Protein AF-A0AA48I249-F1 (afdb_monomer)

Foldseek 3Di:
DVVVCVVCVVVVVVVPDDDDDDDDDDDDDDDDDDDDDDDDDDDDDDDDDDDDDDDDDDDDPPPDPPDPPPPPQDQQDWDQAPAARDTDRNVCNVVCVVVPPDHHPDPDDPPVCVVCVVQADDDDDPDDPPPLDQHDLDDLVPDDLVVLLVNCVRLPHDSDDDSVLSNLLVVQLNVLSNVLNVDPDRDDSVVSNVVSVVVSVLVVVCVVVCVVVLVVLCVDPVSVVVVCVVCVVVVVVVVVVVVVQVVCVVVVHPRPDDPPPPVPSD

Solvent-accessible surface area (backbone atoms only — not comparable to full-atom values): 17640 Å² total; per-residue (Å²): 118,68,66,62,48,66,68,45,47,65,59,56,52,60,76,67,53,84,80,81,76,84,87,85,83,87,84,92,84,90,92,84,89,85,82,89,80,90,80,90,87,88,85,81,89,80,86,87,90,83,89,82,84,90,79,84,83,88,75,86,82,80,88,72,89,76,80,78,78,79,78,77,81,52,62,74,43,74,41,61,37,92,85,50,60,52,74,36,35,51,68,50,44,62,59,43,52,74,75,59,61,64,78,66,78,67,78,88,65,75,77,89,50,58,69,52,61,77,76,43,82,79,73,97,68,86,92,63,86,74,75,81,74,75,68,77,85,74,63,73,91,78,55,49,72,67,56,52,35,47,58,28,48,75,74,72,44,83,68,70,76,56,72,66,56,46,50,52,54,50,50,51,42,42,51,55,53,39,54,39,66,76,42,98,76,56,73,55,71,68,59,52,51,50,51,48,53,51,52,53,52,48,54,52,48,37,53,73,71,42,48,58,60,49,52,58,38,46,73,34,75,66,40,36,53,49,49,53,63,73,46,40,65,59,57,51,51,54,52,49,53,56,51,51,54,50,54,37,55,75,69,68,49,77,86,68,83,82,80,72,80,63,83,79,85,126

InterPro domains:
  IPR003034 SAP domain [PS50800] (140-174)
  IPR039577 E3 ubiquitin-protein ligase Rad18 [PTHR14134] (23-251)

Sequence (266 aa):
MVDAWEVARPQILEFTTPRKRARDAPSSRPSSGHSLKRARTQSPSKTEPQRMSAASEEIEVVADLSDVEVQELSENDEAPCPICGLKLEIAAIPGHIERGCPPQKAKAAPAKTTWKKLFSGTGGGKGKTAEMKRIVKPNYSLISIGDLRGLLSEHGLPTTGDRLSLEARFQEWTILYNANLDTSHPAALSALRAKVANAEATRRRDREKGRDEEVDALASKEGLAKHVRQQRSEFERLRQDVLNRKARKERGEPDGDRVDTAIEVE

pLDDT: mean 74.46, std 23.26, range [29.67, 97.75]

Nearest PDB structures (foldseek):
  4nqi-assembly2_C  TM=2.606E-01  e=5.219E+00  Dictyostelium discoideum

Secondary structure (DSSP, 8-state):
-HHHHHHHHHHHHHHHS---------------------------------------PPPP--------------TTSEEE-TTT--EEETTHHHHHHHTT----------TTTHHHHHHSPP---SS-----PPPPPP-TTTS-HHHHHHHHHH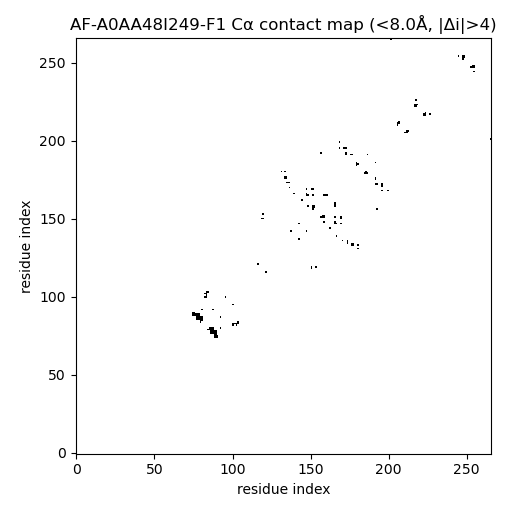TT----S-HHHHHHHHHHHHHHHHHHHSSSSPPPHHHHHHHHHHHHHHHHHHHHTTHHHHHHHHHSHHHHHHHHHHTHHHHHHHHHHHHHHHHHHHTT--------------

Radius of gyration: 34.28 Å; Cα contacts (8 Å, |Δi|>4): 98; chains: 1; bounding box: 70×57×90 Å

Organism: NCBI:txid279322

Structure (mmCIF, N/CA/C/O backbone):
data_AF-A0AA48I249-F1
#
_entry.id   AF-A0AA48I249-F1
#
loop_
_atom_site.group_PDB
_atom_site.id
_atom_site.type_symbol
_atom_site.label_atom_id
_atom_site.label_alt_id
_atom_site.label_comp_id
_atom_site.label_asym_id
_atom_site.label_entity_id
_atom_site.label_seq_id
_atom_site.pdbx_PDB_ins_code
_atom_site.Cartn_x
_atom_site.Cartn_y
_atom_site.Cartn_z
_atom_site.occupancy
_atom_site.B_iso_or_equiv
_atom_site.auth_seq_id
_atom_site.auth_comp_id
_atom_site.auth_asym_id
_atom_site.auth_atom_id
_atom_site.pdbx_PDB_model_num
ATOM 1 N N . MET A 1 1 ? 6.029 37.604 -0.905 1.00 53.03 1 MET A N 1
ATOM 2 C CA . MET A 1 1 ? 5.161 36.433 -1.245 1.00 53.03 1 MET A CA 1
ATOM 3 C C . MET A 1 1 ? 3.888 36.881 -1.957 1.00 53.03 1 MET A C 1
ATOM 5 O O . MET A 1 1 ? 3.467 36.180 -2.866 1.00 53.03 1 MET A O 1
ATOM 9 N N . VAL A 1 2 ? 3.310 38.038 -1.605 1.00 67.19 2 VAL A N 1
ATOM 10 C CA . VAL A 1 2 ? 2.189 38.652 -2.346 1.00 67.19 2 VAL A CA 1
ATOM 11 C C . VAL A 1 2 ? 2.613 39.057 -3.768 1.00 67.19 2 VAL A C 1
ATOM 13 O O . VAL A 1 2 ? 1.946 38.723 -4.738 1.00 67.19 2 VAL A O 1
ATOM 16 N N . ASP A 1 3 ? 3.795 39.653 -3.896 1.00 68.94 3 ASP A N 1
ATOM 17 C CA . ASP A 1 3 ? 4.420 40.149 -5.138 1.00 68.94 3 ASP A CA 1
ATOM 18 C C . ASP A 1 3 ? 4.465 39.097 -6.267 1.00 68.94 3 ASP A C 1
ATOM 20 O O . ASP A 1 3 ? 4.163 39.382 -7.424 1.00 68.94 3 ASP A O 1
ATOM 24 N N . ALA A 1 4 ? 4.777 37.841 -5.928 1.00 78.75 4 ALA A N 1
ATOM 25 C CA . ALA A 1 4 ? 4.803 36.736 -6.890 1.00 78.75 4 ALA A CA 1
ATOM 26 C C . ALA A 1 4 ? 3.406 36.401 -7.450 1.00 78.75 4 ALA A C 1
ATOM 28 O O . ALA A 1 4 ? 3.284 35.968 -8.597 1.00 78.75 4 ALA A O 1
ATOM 29 N N . TRP A 1 5 ? 2.349 36.612 -6.660 1.00 79.00 5 TRP A N 1
ATOM 30 C CA . TRP A 1 5 ? 0.970 36.417 -7.100 1.00 79.00 5 TRP A CA 1
ATOM 31 C C . TRP A 1 5 ? 0.499 37.565 -7.994 1.00 79.00 5 TRP A C 1
ATOM 33 O O . TRP A 1 5 ? -0.131 37.302 -9.016 1.00 79.00 5 TRP A O 1
ATOM 43 N N . GLU A 1 6 ? 0.853 38.815 -7.683 1.00 85.94 6 GLU A N 1
ATOM 44 C CA . GLU A 1 6 ? 0.508 39.969 -8.528 1.00 85.94 6 GLU A CA 1
ATOM 45 C C . GLU A 1 6 ? 1.123 39.865 -9.932 1.00 85.94 6 GLU A C 1
ATOM 47 O O . GLU A 1 6 ? 0.435 40.125 -10.920 1.00 85.94 6 GLU A O 1
ATOM 52 N N . VAL A 1 7 ? 2.369 39.385 -10.034 1.00 88.88 7 VAL A N 1
ATOM 53 C CA . VAL A 1 7 ? 3.050 39.133 -11.318 1.00 88.88 7 VAL A CA 1
ATOM 54 C C . VAL A 1 7 ? 2.421 37.964 -12.095 1.00 88.88 7 VAL A C 1
ATOM 56 O O . VAL A 1 7 ? 2.270 38.048 -13.314 1.00 88.88 7 VAL A O 1
ATOM 59 N N . ALA A 1 8 ? 2.026 36.878 -11.421 1.00 87.44 8 ALA A N 1
ATOM 60 C CA . ALA A 1 8 ? 1.469 35.688 -12.079 1.00 87.44 8 ALA A CA 1
ATOM 61 C C . ALA A 1 8 ? -0.019 35.827 -12.467 1.00 87.44 8 ALA A C 1
ATOM 63 O O . ALA A 1 8 ? -0.475 35.234 -13.449 1.00 87.44 8 ALA A O 1
ATOM 64 N N . ARG A 1 9 ? -0.793 36.622 -11.717 1.00 88.56 9 ARG A N 1
ATOM 65 C CA . ARG A 1 9 ? -2.241 36.809 -11.895 1.00 88.56 9 ARG A CA 1
ATOM 66 C C . ARG A 1 9 ? -2.684 37.175 -13.324 1.00 88.56 9 ARG A C 1
ATOM 68 O O . ARG A 1 9 ? -3.616 36.522 -13.796 1.00 88.56 9 ARG A O 1
ATOM 75 N N . PRO A 1 10 ? -2.087 38.154 -14.039 1.00 89.44 10 PRO A N 1
ATOM 76 C CA . PRO A 1 10 ? -2.520 38.484 -15.402 1.00 89.44 10 PRO A CA 1
ATOM 77 C C . PRO A 1 10 ? -2.316 37.327 -16.391 1.00 89.44 10 PRO A C 1
ATOM 79 O O . PRO A 1 10 ? -3.177 37.099 -17.237 1.00 89.44 10 PRO A O 1
ATOM 82 N N . GLN A 1 11 ? -1.241 36.545 -16.246 1.00 86.81 11 GLN A N 1
ATOM 83 C CA . GLN A 1 11 ? -0.970 35.392 -17.114 1.00 86.81 11 GLN A CA 1
ATOM 84 C C . GLN A 1 11 ? -2.009 34.280 -16.901 1.00 86.81 11 GLN A C 1
ATOM 86 O O . GLN A 1 11 ? -2.554 33.737 -17.858 1.00 86.81 11 GLN A O 1
ATOM 91 N N . ILE A 1 12 ? -2.354 33.986 -15.641 1.00 86.06 12 ILE A N 1
ATOM 92 C CA . ILE A 1 12 ? -3.379 32.986 -15.287 1.00 86.06 12 ILE A CA 1
ATOM 93 C C . ILE A 1 12 ? -4.763 33.385 -15.834 1.00 86.06 12 ILE A C 1
ATOM 95 O O . ILE A 1 12 ? -5.533 32.526 -16.275 1.00 86.06 12 ILE A O 1
ATOM 99 N N . LEU A 1 13 ? -5.082 34.683 -15.850 1.00 84.19 13 LEU A N 1
ATOM 100 C CA . LEU A 1 13 ? -6.324 35.187 -16.441 1.00 84.19 13 LEU A CA 1
ATOM 101 C C . LEU A 1 13 ? -6.362 34.995 -17.966 1.00 84.19 13 LEU A C 1
ATOM 103 O O . LEU A 1 13 ? -7.404 34.611 -18.492 1.00 84.19 13 LEU A O 1
ATOM 107 N N . GLU A 1 14 ? -5.243 35.161 -18.679 1.00 84.38 14 GLU A N 1
ATOM 108 C CA . GLU A 1 14 ? -5.202 34.901 -20.125 1.00 84.38 14 GLU A CA 1
ATOM 109 C C . GLU A 1 14 ? -5.538 33.432 -20.445 1.00 84.38 14 GLU A C 1
ATOM 111 O O . GLU A 1 14 ? -6.425 33.166 -21.261 1.00 84.38 14 GLU A O 1
ATOM 116 N N . PHE A 1 15 ? -4.919 32.476 -19.738 1.00 79.06 15 PHE A N 1
ATOM 117 C CA . PHE A 1 15 ? -5.152 31.037 -19.939 1.00 79.06 15 PHE A CA 1
ATOM 118 C C . PHE A 1 15 ? -6.565 30.561 -19.572 1.00 79.06 15 PHE A C 1
ATOM 120 O O . PHE A 1 15 ? -7.006 29.526 -20.073 1.00 79.06 15 PHE A O 1
ATOM 127 N N . THR A 1 16 ? -7.275 31.284 -18.702 1.00 79.69 16 THR A N 1
ATOM 128 C CA . THR A 1 16 ? -8.622 30.903 -18.240 1.00 79.69 16 THR A CA 1
ATOM 129 C C . THR A 1 16 ? -9.753 31.539 -19.052 1.00 79.69 16 THR A C 1
ATOM 131 O O . THR A 1 16 ? -10.894 31.084 -18.961 1.00 79.69 16 THR A O 1
ATOM 134 N N . THR A 1 17 ? -9.468 32.532 -19.905 1.00 77.19 17 THR A N 1
ATOM 135 C CA . THR A 1 17 ? -10.482 33.086 -20.818 1.00 77.19 17 THR A CA 1
ATOM 136 C C . THR A 1 17 ? -10.735 32.169 -22.029 1.00 77.19 17 THR A C 1
ATOM 138 O O . THR A 1 17 ? -9.808 31.838 -22.774 1.00 77.19 17 THR A O 1
ATOM 141 N N . PRO A 1 18 ? -11.989 31.746 -22.295 1.00 63.09 18 PRO A N 1
ATOM 142 C CA . PRO A 1 18 ? -12.281 30.852 -23.410 1.00 63.09 18 PRO A CA 1
ATOM 143 C C . PRO A 1 18 ? -12.141 31.583 -24.753 1.00 63.09 18 PRO A C 1
ATOM 145 O O . PRO A 1 18 ? -12.975 32.414 -25.125 1.00 63.09 18 PRO A O 1
ATOM 148 N N . ARG A 1 19 ? -11.101 31.237 -25.524 1.00 64.94 19 ARG A N 1
ATOM 149 C CA . ARG A 1 19 ? -10.891 31.756 -26.886 1.00 64.94 19 ARG A CA 1
ATOM 150 C C . ARG A 1 19 ? -12.080 31.409 -27.792 1.00 64.94 19 ARG A C 1
ATOM 152 O O . ARG A 1 19 ? -12.228 30.263 -28.221 1.00 64.94 19 ARG A O 1
ATOM 159 N N . LYS A 1 20 ? -12.891 32.415 -28.145 1.00 51.28 20 LYS A N 1
ATOM 160 C CA . LYS A 1 20 ? -13.912 32.310 -29.201 1.00 51.28 20 LYS A CA 1
ATOM 161 C C . LYS A 1 20 ? -13.233 31.929 -30.520 1.00 51.28 20 LYS A C 1
ATOM 163 O O . LYS A 1 20 ? -12.539 32.747 -31.117 1.00 51.28 20 LYS A O 1
ATOM 168 N N . ARG A 1 21 ? -13.442 30.696 -30.990 1.00 45.09 21 ARG A N 1
ATOM 169 C CA . ARG A 1 21 ? -13.037 30.296 -32.344 1.00 45.09 21 ARG A CA 1
ATOM 170 C C . ARG A 1 21 ? -13.979 30.950 -33.356 1.00 45.09 21 ARG A C 1
ATOM 172 O O . ARG A 1 21 ? -15.179 30.680 -33.329 1.00 45.09 21 ARG A O 1
ATOM 179 N N . ALA A 1 22 ? -13.429 31.792 -34.230 1.00 41.78 22 ALA A N 1
ATOM 180 C CA . ALA A 1 22 ? -14.112 32.234 -35.442 1.00 41.78 22 ALA A CA 1
ATOM 181 C C . ALA A 1 22 ? -14.483 31.018 -36.311 1.00 41.78 22 ALA A C 1
ATOM 183 O O . ALA A 1 22 ? -13.819 29.978 -36.265 1.00 41.78 22 ALA A O 1
ATOM 184 N N . ARG A 1 23 ? -15.594 31.131 -37.043 1.00 41.06 23 ARG A N 1
ATOM 185 C CA . ARG A 1 23 ? -16.247 30.019 -37.740 1.00 41.06 23 ARG A CA 1
ATOM 186 C C . ARG A 1 23 ? -16.431 30.379 -39.209 1.00 41.06 23 ARG A C 1
ATOM 188 O O . ARG A 1 23 ? -17.521 30.772 -39.610 1.00 41.06 23 ARG A O 1
ATOM 195 N N . ASP A 1 24 ? -15.368 30.198 -39.981 1.00 34.62 24 ASP A N 1
ATOM 196 C CA . ASP A 1 24 ? -15.359 30.431 -41.424 1.00 34.62 24 ASP A CA 1
ATOM 197 C C . ASP A 1 24 ? -15.475 29.119 -42.217 1.00 34.62 24 ASP A C 1
ATOM 199 O O . ASP A 1 24 ? -14.917 28.080 -41.860 1.00 34.62 24 ASP A O 1
ATOM 203 N N . ALA A 1 25 ? -16.257 29.184 -43.290 1.00 35.94 25 ALA A N 1
ATOM 204 C CA . ALA A 1 25 ? -16.560 28.151 -44.283 1.00 35.94 25 ALA A CA 1
ATOM 205 C C . ALA A 1 25 ? -17.032 28.891 -45.566 1.00 35.94 25 ALA A C 1
ATOM 207 O O . ALA A 1 25 ? -17.330 30.082 -45.445 1.00 35.94 25 ALA A O 1
ATOM 208 N N . PRO A 1 26 ? -17.190 28.265 -46.759 1.00 52.22 26 PRO A N 1
ATOM 209 C CA . PRO A 1 26 ? -17.182 26.821 -47.053 1.00 52.22 26 PRO A CA 1
ATOM 210 C C . PRO A 1 26 ? -16.407 26.405 -48.335 1.00 52.22 26 PRO A C 1
ATOM 212 O O . PRO A 1 26 ? -15.999 27.253 -49.119 1.00 52.22 26 PRO A O 1
ATOM 215 N N . SER A 1 27 ? -16.334 25.095 -48.638 1.00 32.28 27 SER A N 1
ATOM 216 C CA . SER A 1 27 ? -16.517 24.612 -50.027 1.00 32.28 27 SER A CA 1
ATOM 217 C C . SER A 1 27 ? -16.808 23.101 -50.158 1.00 32.28 27 SER A C 1
ATOM 219 O O . SER A 1 27 ? -16.155 22.278 -49.527 1.00 32.28 27 SER A O 1
ATOM 221 N N . SER A 1 28 ? -17.741 22.782 -51.068 1.00 34.53 28 SER A N 1
ATOM 222 C CA . SER A 1 28 ? -17.954 21.531 -51.839 1.00 34.53 28 SER A CA 1
ATOM 223 C C . SER A 1 28 ? -18.165 20.151 -51.162 1.00 34.53 28 SER A C 1
ATOM 225 O O . SER A 1 28 ? -17.469 19.716 -50.253 1.00 34.53 28 SER A O 1
ATOM 227 N N . ARG A 1 29 ? -19.148 19.424 -51.719 1.00 35.22 29 ARG A N 1
ATOM 228 C CA . ARG A 1 29 ? -19.703 18.093 -51.372 1.00 35.22 29 ARG A CA 1
ATOM 229 C C . ARG A 1 29 ? -19.758 17.265 -52.684 1.00 35.22 29 ARG A C 1
ATOM 231 O O . ARG A 1 29 ? -19.809 17.905 -53.734 1.00 35.22 29 ARG A O 1
ATOM 238 N N . PRO A 1 30 ? -19.754 15.912 -52.690 1.00 41.78 30 PRO A N 1
ATOM 239 C CA . PRO A 1 30 ? -21.005 15.110 -52.641 1.00 41.78 30 PRO A CA 1
ATOM 240 C C . PRO A 1 30 ? -20.853 13.818 -51.783 1.00 41.78 30 PRO A C 1
ATOM 242 O O . PRO A 1 30 ? -19.759 13.297 -51.641 1.00 41.78 30 PRO A O 1
ATOM 245 N N . SER A 1 31 ? -21.831 13.285 -51.035 1.00 35.31 31 SER A N 1
ATOM 246 C CA . SER A 1 31 ? -23.227 12.871 -51.309 1.00 35.31 31 SER A CA 1
ATOM 247 C C . SER A 1 31 ? -23.410 11.430 -51.834 1.00 35.31 31 SER A C 1
ATOM 249 O O . SER A 1 31 ? -23.586 11.226 -53.029 1.00 35.31 31 SER A O 1
ATOM 251 N N . SER A 1 32 ? -23.494 10.460 -50.911 1.00 35.09 32 SER A N 1
ATOM 252 C CA . SER A 1 32 ? -24.261 9.198 -51.023 1.00 35.09 32 SER A CA 1
ATOM 253 C C . SER A 1 32 ? -24.437 8.586 -49.608 1.00 35.09 32 SER A C 1
ATOM 255 O O . SER A 1 32 ? -23.529 8.722 -48.796 1.00 35.09 32 SER A O 1
ATOM 257 N N . GLY A 1 33 ? -25.548 7.955 -49.200 1.00 32.09 33 GLY A N 1
ATOM 258 C CA . GLY A 1 33 ? -26.806 7.799 -49.940 1.00 32.09 33 GLY A CA 1
ATOM 259 C C . GLY A 1 33 ? -27.728 6.627 -49.552 1.00 32.09 33 GLY A C 1
ATOM 260 O O . GLY A 1 33 ? -28.376 6.116 -50.451 1.00 32.09 33 GLY A O 1
ATOM 261 N N . HIS A 1 34 ? -27.849 6.193 -48.285 1.00 36.44 34 HIS A N 1
ATOM 262 C CA . HIS A 1 34 ? -28.900 5.231 -47.868 1.00 36.44 34 HIS A CA 1
ATOM 263 C C . HIS A 1 34 ? -29.532 5.586 -46.503 1.00 36.44 34 HIS A C 1
ATOM 265 O O . HIS A 1 34 ? -28.963 6.354 -45.732 1.00 36.44 34 HIS A O 1
ATOM 271 N N . SER A 1 35 ? -30.764 5.116 -46.260 1.00 33.28 35 SER A N 1
ATOM 272 C CA . SER A 1 35 ? -31.766 5.765 -45.387 1.00 33.28 35 SER A CA 1
ATOM 273 C C . SER A 1 35 ? -32.554 4.771 -44.504 1.00 33.28 35 SER A C 1
ATOM 275 O O . SER A 1 35 ? -32.397 3.563 -44.667 1.00 33.28 35 SER A O 1
ATOM 277 N N . LEU A 1 36 ? -33.499 5.303 -43.699 1.00 39.50 36 LEU A N 1
ATOM 278 C CA . LEU A 1 36 ? -34.582 4.634 -42.931 1.00 39.50 36 LEU A CA 1
ATOM 279 C C . LEU A 1 36 ? -34.157 4.095 -41.530 1.00 39.50 36 LEU A C 1
ATOM 281 O O . LEU A 1 36 ? -33.121 3.457 -41.428 1.00 39.50 36 LEU A O 1
ATOM 285 N N . LYS A 1 37 ? -34.879 4.272 -40.395 1.00 36.22 37 LYS A N 1
ATOM 286 C CA . LYS A 1 37 ? -36.241 4.792 -40.044 1.00 36.22 37 LYS A CA 1
ATOM 287 C C . LYS A 1 37 ? -36.162 5.561 -38.687 1.00 36.22 37 LYS A C 1
ATOM 289 O O . LYS A 1 37 ? -35.390 5.150 -37.835 1.00 36.22 37 LYS A O 1
ATOM 294 N N . ARG A 1 38 ? -36.753 6.763 -38.500 1.00 35.22 38 ARG A N 1
ATOM 295 C CA . ARG A 1 38 ? -38.102 7.100 -37.925 1.00 35.22 38 ARG A CA 1
ATOM 296 C C . ARG A 1 38 ? -38.347 6.498 -36.516 1.00 35.22 38 ARG A C 1
ATOM 298 O O . ARG A 1 38 ? -38.158 5.303 -36.374 1.00 35.22 38 ARG A O 1
ATOM 305 N N . ALA A 1 39 ? -38.784 7.214 -35.466 1.00 30.12 39 ALA A N 1
ATOM 306 C CA . ALA A 1 39 ? -39.756 8.327 -35.323 1.00 30.12 39 ALA A CA 1
ATOM 307 C C . ALA A 1 39 ? -39.292 9.368 -34.250 1.00 30.12 39 ALA A C 1
ATOM 309 O O . ALA A 1 39 ? -38.508 9.000 -33.388 1.00 30.12 39 ALA A O 1
ATOM 310 N N . ARG A 1 40 ? -39.574 10.692 -34.291 1.00 35.97 40 ARG A N 1
ATOM 311 C CA . ARG A 1 40 ? -40.867 11.443 -34.272 1.00 35.97 40 ARG A CA 1
ATOM 312 C C . ARG A 1 40 ? -41.650 11.104 -32.983 1.00 35.97 40 ARG A C 1
ATOM 314 O O . ARG A 1 40 ? -41.986 9.946 -32.821 1.00 35.97 40 ARG A O 1
ATOM 321 N N . THR A 1 41 ? -41.997 11.982 -32.039 1.00 30.81 41 THR A N 1
ATOM 322 C CA . THR A 1 41 ? -42.248 13.448 -31.962 1.00 30.81 41 THR A CA 1
ATOM 323 C C . THR A 1 41 ? -41.439 14.116 -30.811 1.00 30.81 41 THR A C 1
ATOM 325 O O . THR A 1 41 ? -40.837 13.381 -30.045 1.00 30.81 41 THR A O 1
ATOM 328 N N . GLN A 1 42 ? -41.376 15.440 -30.559 1.00 34.06 42 GLN A N 1
ATOM 329 C CA . GLN A 1 42 ? -41.950 16.654 -31.190 1.00 34.06 42 GLN A CA 1
ATOM 330 C C . GLN A 1 42 ? -41.067 17.913 -30.929 1.00 34.06 42 GLN A C 1
ATOM 332 O O . GLN A 1 42 ? -39.956 17.815 -30.418 1.00 34.06 42 GLN A O 1
ATOM 337 N N . SER A 1 43 ? -41.572 19.102 -31.276 1.00 33.59 43 SER A N 1
ATOM 338 C CA . SER A 1 43 ? -41.144 20.452 -30.833 1.00 33.59 43 SER A CA 1
ATOM 339 C C . SER A 1 43 ? -42.417 21.339 -30.803 1.00 33.59 43 SER A C 1
ATOM 341 O O . SER A 1 43 ? -43.397 20.897 -31.414 1.00 33.59 43 SER A O 1
ATOM 343 N N . PRO A 1 44 ? -42.474 22.527 -30.149 1.00 41.12 44 PRO A N 1
ATOM 344 C CA . PRO A 1 44 ? -41.789 23.715 -30.696 1.00 41.12 44 PRO A CA 1
ATOM 345 C C . PRO A 1 44 ? -41.365 24.836 -29.704 1.00 41.12 44 PRO A C 1
ATOM 347 O O . PRO A 1 44 ? -42.156 25.249 -28.870 1.00 41.12 44 PRO A O 1
ATOM 350 N N . SER A 1 45 ? -40.204 25.459 -29.976 1.00 30.12 45 SER A N 1
ATOM 351 C CA . SER A 1 45 ? -39.945 26.919 -29.822 1.00 30.12 45 SER A CA 1
ATOM 352 C C . SER A 1 45 ? -40.023 27.542 -28.393 1.00 30.12 45 SER A C 1
ATOM 354 O O . SER A 1 45 ? -40.566 26.958 -27.475 1.00 30.12 45 SER A O 1
ATOM 356 N N . LYS A 1 46 ? -39.471 28.727 -28.078 1.00 32.59 46 LYS A N 1
ATOM 357 C CA . LYS A 1 46 ? -38.704 29.739 -28.832 1.00 32.59 46 LYS A CA 1
ATOM 358 C C . LYS A 1 46 ? -37.850 30.577 -27.849 1.00 32.59 46 LYS A C 1
ATOM 360 O O . LYS A 1 46 ? -38.275 30.785 -26.723 1.00 32.59 46 LYS A O 1
ATOM 365 N N . THR A 1 47 ? -36.771 31.180 -28.357 1.00 32.31 47 THR A N 1
ATOM 366 C CA . THR A 1 47 ? -36.105 32.414 -27.860 1.00 32.31 47 THR A CA 1
ATOM 367 C C . THR A 1 47 ? -35.437 32.455 -26.472 1.00 32.31 47 THR A C 1
ATOM 369 O O . THR A 1 47 ? -36.048 32.318 -25.422 1.00 32.31 47 THR A O 1
ATOM 372 N N . GLU A 1 48 ? -34.144 32.767 -26.553 1.00 34.38 48 GLU A N 1
ATOM 373 C CA . GLU A 1 48 ? -33.168 33.183 -25.536 1.00 34.38 48 GLU A CA 1
ATOM 374 C C . GLU A 1 48 ? -33.365 34.694 -25.162 1.00 34.38 48 GLU A C 1
ATOM 376 O O . GLU A 1 48 ? -34.306 35.311 -25.665 1.00 34.38 48 GLU A O 1
ATOM 381 N N . PRO A 1 49 ? -32.489 35.353 -24.373 1.00 47.16 49 PRO A N 1
ATOM 382 C CA . PRO A 1 49 ? -32.499 35.432 -22.904 1.00 47.16 49 PRO A CA 1
ATOM 383 C C . PRO A 1 49 ? -32.693 36.866 -22.352 1.00 47.16 49 PRO A C 1
ATOM 385 O O . PRO A 1 49 ? -32.430 37.829 -23.066 1.00 47.16 49 PRO A O 1
ATOM 388 N N . GLN A 1 50 ? -32.935 37.021 -21.036 1.00 29.67 50 GLN A N 1
ATOM 389 C CA . GLN A 1 50 ? -32.146 37.948 -20.188 1.00 29.67 50 GLN A CA 1
ATOM 390 C C . GLN A 1 50 ? -32.473 37.899 -18.674 1.00 29.67 50 GLN A C 1
ATOM 392 O O . GLN A 1 50 ? -33.615 38.044 -18.272 1.00 29.67 50 GLN A O 1
ATOM 397 N N . ARG A 1 51 ? -31.397 37.830 -17.869 1.00 34.25 51 ARG A N 1
ATOM 398 C CA . ARG A 1 51 ? -31.143 38.546 -16.592 1.00 34.25 51 ARG A CA 1
ATOM 399 C C . ARG A 1 51 ? -32.126 38.473 -15.385 1.00 34.25 51 ARG A C 1
ATOM 401 O O . ARG A 1 51 ? -33.201 39.048 -15.409 1.00 34.25 51 ARG A O 1
ATOM 408 N N . MET A 1 52 ? -31.513 38.101 -14.246 1.00 32.53 52 MET A N 1
ATOM 409 C CA . MET A 1 52 ? -31.675 38.628 -12.863 1.00 32.53 52 MET A CA 1
ATOM 410 C C . MET A 1 52 ? -32.530 37.853 -11.840 1.00 32.53 52 MET A C 1
ATOM 412 O O . MET A 1 52 ? -33.579 37.301 -12.142 1.00 32.53 52 MET A O 1
ATOM 416 N N . SER A 1 53 ? -32.060 37.990 -10.588 1.00 33.44 53 SER A N 1
ATOM 417 C CA . SER A 1 53 ? -32.728 37.828 -9.280 1.00 33.44 53 SER A CA 1
ATOM 418 C C . SER A 1 53 ? -33.111 36.433 -8.770 1.00 33.44 53 SER A C 1
ATOM 420 O O . SER A 1 53 ? -33.766 35.639 -9.430 1.00 33.44 53 SER A O 1
ATOM 422 N N . ALA A 1 54 ? -32.714 36.207 -7.516 1.00 38.59 54 ALA A N 1
ATOM 423 C CA . ALA A 1 54 ? -33.137 35.112 -6.659 1.00 38.59 54 ALA A CA 1
ATOM 424 C C . ALA A 1 54 ? -34.542 35.346 -6.074 1.00 38.59 54 ALA A C 1
ATOM 426 O O . ALA A 1 54 ? -34.871 36.472 -5.707 1.00 38.59 54 ALA A O 1
ATOM 427 N N . ALA A 1 55 ? -35.295 34.256 -5.928 1.00 31.52 55 ALA A N 1
ATOM 428 C CA . ALA A 1 55 ? -36.397 34.030 -4.986 1.00 31.52 55 ALA A CA 1
ATOM 429 C C . ALA A 1 55 ? -36.601 32.496 -4.946 1.00 31.52 55 ALA A C 1
ATOM 431 O O . ALA A 1 55 ? -36.609 31.864 -5.998 1.00 31.52 55 ALA A O 1
ATOM 432 N N . SER A 1 56 ? -36.440 31.848 -3.790 1.00 38.72 56 SER A N 1
ATOM 433 C CA . SER A 1 56 ? -37.533 31.477 -2.872 1.00 38.72 56 SER A CA 1
ATOM 434 C C . SER A 1 56 ? -38.308 30.238 -3.341 1.00 38.72 56 SER A C 1
ATOM 436 O O 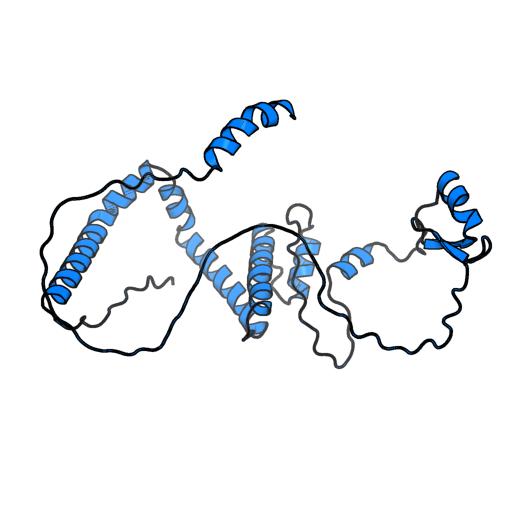. SER A 1 56 ? -39.236 30.359 -4.131 1.00 38.72 56 SER A O 1
ATOM 438 N N . GLU A 1 57 ? -37.951 29.065 -2.807 1.00 43.16 57 GLU A N 1
ATOM 439 C CA . GLU A 1 57 ? -38.904 27.954 -2.679 1.00 43.16 57 GLU A CA 1
ATOM 440 C C . GLU A 1 57 ? -39.704 28.123 -1.383 1.00 43.16 57 GLU A C 1
ATOM 442 O O . GLU A 1 57 ? -39.210 28.652 -0.383 1.00 43.16 57 GLU A O 1
ATOM 447 N N . GLU A 1 58 ? -40.969 27.728 -1.447 1.00 42.16 58 GLU A N 1
ATOM 448 C CA . GLU A 1 58 ? -41.996 28.042 -0.462 1.00 42.16 58 GLU A CA 1
ATOM 449 C C . GLU A 1 58 ? -41.937 27.058 0.716 1.00 42.16 58 GLU A C 1
ATOM 451 O O . GLU A 1 58 ? -41.909 25.843 0.529 1.00 42.16 58 GLU A O 1
ATOM 456 N N . ILE A 1 59 ? -41.938 27.583 1.944 1.00 46.88 59 ILE A N 1
ATOM 457 C CA . ILE A 1 59 ? -42.097 26.786 3.166 1.00 46.88 59 ILE A CA 1
ATOM 458 C C . ILE A 1 59 ? -43.549 26.938 3.618 1.00 46.88 59 ILE A C 1
ATOM 460 O O . ILE A 1 59 ? -44.020 28.063 3.803 1.00 46.88 59 ILE A O 1
ATOM 464 N N . GLU A 1 60 ? -44.253 25.817 3.793 1.00 44.19 60 GLU A N 1
ATOM 465 C CA . GLU A 1 60 ? -45.631 25.809 4.291 1.00 44.19 60 GLU A CA 1
ATOM 466 C C . GLU A 1 60 ? -45.732 26.519 5.645 1.00 44.19 60 GLU A C 1
ATOM 468 O O . GLU A 1 60 ? -45.077 26.154 6.625 1.00 44.19 60 GLU A O 1
ATOM 473 N N . VAL A 1 61 ? -46.602 27.527 5.708 1.00 38.78 61 VAL A N 1
ATOM 474 C CA . VAL A 1 61 ? -46.909 28.245 6.944 1.00 38.78 61 VAL A CA 1
ATOM 475 C C . VAL A 1 61 ? -47.881 27.403 7.767 1.00 38.78 61 VAL A C 1
ATOM 477 O O . VAL A 1 61 ? -49.099 27.565 7.677 1.00 38.78 61 VAL A O 1
ATOM 480 N N . VAL A 1 62 ? -47.343 26.510 8.599 1.00 45.06 62 VAL A N 1
ATOM 481 C CA . VAL A 1 62 ? -48.097 25.943 9.725 1.00 45.06 62 VAL A CA 1
ATOM 482 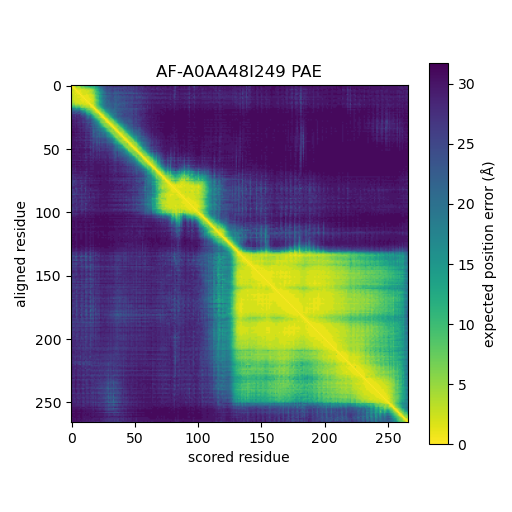C C . VAL A 1 62 ? -48.356 27.044 10.749 1.00 45.06 62 VAL A C 1
ATOM 484 O O . VAL A 1 62 ? -47.527 27.356 11.601 1.00 45.06 62 VAL A O 1
ATOM 487 N N . ALA A 1 63 ? -49.530 27.658 10.632 1.00 51.16 63 ALA A N 1
ATOM 488 C CA . ALA A 1 63 ? -50.062 28.571 11.625 1.00 51.16 63 ALA A CA 1
ATOM 489 C C . ALA A 1 63 ? -50.524 27.784 12.862 1.00 51.16 63 ALA A C 1
ATOM 491 O O . ALA A 1 63 ? -51.696 27.431 12.972 1.00 51.16 63 ALA A O 1
ATOM 492 N N . ASP A 1 64 ? -49.605 27.545 13.796 1.00 39.09 64 ASP A N 1
ATOM 493 C CA . ASP A 1 64 ? -49.948 27.262 15.191 1.00 39.09 64 ASP A CA 1
ATOM 494 C C . ASP A 1 64 ? -49.107 28.151 16.117 1.00 39.09 64 ASP A C 1
ATOM 496 O O . ASP A 1 64 ? -48.001 27.817 16.542 1.00 39.09 64 ASP A O 1
ATOM 500 N N . LEU A 1 65 ? -49.621 29.361 16.357 1.00 53.47 65 LEU A N 1
ATOM 501 C CA . LEU A 1 65 ? -49.063 30.310 17.317 1.00 53.47 65 LEU A CA 1
ATOM 502 C C . LEU A 1 65 ? -49.564 29.966 18.725 1.00 53.47 65 LEU A C 1
ATOM 504 O O . LEU A 1 65 ? -50.348 30.711 19.314 1.00 53.47 65 LEU A O 1
ATOM 508 N N . SER A 1 66 ? -49.082 28.854 19.280 1.00 49.59 66 SER A N 1
ATOM 509 C CA . SER A 1 66 ? -49.159 28.590 20.717 1.00 49.59 66 SER A CA 1
ATOM 510 C C . SER A 1 66 ? -47.901 29.127 21.412 1.00 49.59 66 SER A C 1
ATOM 512 O O . SER A 1 66 ? -46.952 28.386 21.662 1.00 49.59 66 SER A O 1
ATOM 514 N N . ASP A 1 67 ? -47.904 30.439 21.653 1.00 56.69 67 ASP A N 1
ATOM 515 C CA . ASP A 1 67 ? -47.166 31.145 22.713 1.00 56.69 67 ASP A CA 1
ATOM 516 C C . ASP A 1 67 ? -45.802 30.543 23.128 1.00 56.69 67 ASP A C 1
ATOM 518 O O . ASP A 1 67 ? -45.660 29.907 24.174 1.00 56.69 67 ASP A O 1
ATOM 522 N N . VAL A 1 68 ? -44.775 30.740 22.292 1.00 51.72 68 VAL A N 1
ATOM 523 C CA . VAL A 1 68 ? -43.386 30.460 22.684 1.00 51.72 68 VAL A CA 1
ATOM 524 C C . VAL A 1 68 ? -42.834 31.707 23.365 1.00 51.72 68 VAL A C 1
ATOM 526 O O . VAL A 1 68 ? -42.285 32.591 22.705 1.00 51.72 68 VAL A O 1
ATOM 529 N N . GLU A 1 69 ? -43.001 31.770 24.685 1.00 57.78 69 GLU A N 1
ATOM 530 C CA . GLU A 1 69 ? -42.419 32.806 25.538 1.00 57.78 69 GLU A CA 1
ATOM 531 C C . GLU A 1 69 ? -40.900 32.868 25.295 1.00 57.78 69 GLU A C 1
ATOM 533 O O . GLU A 1 69 ? -40.149 31.948 25.635 1.00 57.78 69 GLU A O 1
ATOM 538 N N . VAL A 1 70 ? -40.440 33.939 24.638 1.00 59.88 70 VAL A N 1
ATOM 539 C CA . VAL A 1 70 ? -39.013 34.173 24.393 1.00 59.88 70 VAL A CA 1
ATOM 540 C C . VAL A 1 70 ? -38.396 34.562 25.726 1.00 59.88 70 VAL A C 1
ATOM 542 O O . VAL A 1 70 ? -38.403 35.729 26.106 1.00 59.88 70 VAL A O 1
ATOM 545 N N . GLN A 1 71 ? -37.904 33.563 26.453 1.00 62.41 71 GLN A N 1
ATOM 546 C CA . GLN A 1 71 ? -37.308 33.756 27.764 1.00 62.41 71 GLN A CA 1
ATOM 547 C C . GLN A 1 71 ? -36.003 34.552 27.619 1.00 62.41 71 GLN A C 1
ATOM 549 O O . GLN A 1 71 ? -34.951 34.002 27.284 1.00 62.41 71 GLN A O 1
ATOM 554 N N . GLU A 1 72 ? -36.097 35.870 27.812 1.00 70.44 72 GLU A N 1
ATOM 555 C CA . GLU A 1 72 ? -34.953 36.778 27.802 1.00 70.44 72 GLU A CA 1
ATOM 556 C C . GLU A 1 72 ? -33.971 36.352 28.897 1.00 70.44 72 GLU A C 1
ATOM 558 O O . GLU A 1 72 ? -34.285 36.407 30.086 1.00 70.44 72 GLU A O 1
ATOM 563 N N . LEU A 1 73 ? -32.783 35.898 28.486 1.00 66.38 73 LEU A N 1
ATOM 564 C CA . LEU A 1 73 ? -31.726 35.521 29.417 1.00 66.38 73 LEU A CA 1
ATOM 565 C C . LEU A 1 73 ? -31.236 36.775 30.143 1.00 66.38 73 LEU A C 1
ATOM 567 O O . LEU A 1 73 ? -30.689 37.696 29.534 1.00 66.38 73 LEU A O 1
ATOM 571 N N . SER A 1 74 ? -31.435 36.785 31.453 1.00 73.06 74 SER A N 1
ATOM 572 C CA . SER A 1 74 ? -30.964 37.818 32.357 1.00 73.06 74 SER A CA 1
ATOM 573 C C . SER A 1 74 ? -29.447 37.730 32.552 1.00 73.06 74 SER A C 1
ATOM 575 O O . SER A 1 74 ? -28.820 36.685 32.369 1.00 73.06 74 SER A O 1
ATOM 577 N N . GLU A 1 75 ? -28.827 38.829 32.980 1.00 70.00 75 GLU A N 1
ATOM 578 C CA . GLU A 1 75 ? -27.374 38.899 33.207 1.00 70.00 75 GLU A CA 1
ATOM 579 C C . GLU A 1 75 ? -26.872 37.924 34.298 1.00 70.00 75 GLU A C 1
ATOM 581 O O . GLU A 1 75 ? -25.688 37.567 34.315 1.00 70.00 75 GLU A O 1
ATOM 586 N N . ASN A 1 76 ? -27.784 37.467 35.167 1.00 76.25 76 ASN A N 1
ATOM 587 C CA . ASN A 1 76 ? -27.565 36.485 36.230 1.00 76.25 76 ASN A CA 1
ATOM 588 C C . ASN A 1 76 ? -27.736 35.020 35.786 1.00 76.25 76 ASN A C 1
ATOM 590 O O . ASN A 1 76 ? -27.423 34.127 36.572 1.00 76.25 76 ASN A O 1
ATOM 594 N N . ASP A 1 77 ? -28.209 34.737 34.569 1.00 84.06 77 ASP A N 1
ATOM 595 C CA . ASP A 1 77 ? -28.368 33.351 34.119 1.00 84.06 77 ASP A CA 1
ATOM 596 C C . ASP A 1 77 ? -27.009 32.660 33.911 1.00 84.06 77 ASP A C 1
ATOM 598 O O . ASP A 1 77 ? -26.021 33.271 33.498 1.00 84.06 77 ASP A O 1
ATOM 602 N N . GLU A 1 78 ? -26.933 31.361 34.220 1.00 90.88 78 GLU A N 1
ATOM 603 C CA . GLU A 1 78 ? -25.681 30.600 34.160 1.00 90.88 78 GLU A CA 1
ATOM 604 C C . GLU A 1 78 ? -25.395 30.039 32.757 1.00 90.88 78 GLU A C 1
ATOM 606 O O . GLU A 1 78 ? -26.086 29.136 32.274 1.00 90.88 78 GLU A O 1
ATOM 611 N N . ALA A 1 79 ? -24.284 30.458 32.147 1.00 87.62 79 ALA A N 1
ATOM 612 C CA . ALA A 1 79 ? -23.788 29.921 30.882 1.00 87.62 79 ALA A CA 1
ATOM 613 C C . ALA A 1 79 ? -22.394 29.264 31.030 1.00 87.62 79 ALA A C 1
ATOM 615 O O . ALA A 1 79 ? -21.593 29.641 31.890 1.00 87.62 79 ALA A O 1
ATOM 616 N N . PRO A 1 80 ? -22.061 28.244 30.214 1.00 91.69 80 PRO A N 1
ATOM 617 C CA . PRO A 1 80 ? -20.739 27.625 30.236 1.00 91.69 80 PRO A CA 1
ATOM 618 C C . PRO A 1 80 ? -19.696 28.509 29.534 1.00 91.69 80 PRO A C 1
ATOM 620 O O . PRO A 1 80 ? -19.862 28.892 28.377 1.00 91.69 80 PRO A O 1
ATOM 623 N N . CYS A 1 81 ? -18.567 28.770 30.195 1.00 88.12 81 CYS A N 1
ATOM 624 C CA . CYS A 1 81 ? -17.430 29.455 29.581 1.00 88.12 81 CYS A CA 1
ATOM 625 C C . CYS A 1 81 ? -16.907 28.665 28.357 1.00 88.12 81 CYS A C 1
ATOM 627 O O . CYS A 1 81 ? -16.569 27.486 28.506 1.00 88.12 81 CYS A O 1
ATOM 629 N N . PRO A 1 82 ? -16.731 29.289 27.173 1.00 87.38 82 PRO A N 1
ATOM 630 C CA . PRO A 1 82 ? -16.308 28.588 25.955 1.00 87.38 82 PRO A CA 1
ATOM 631 C C . PRO A 1 82 ? -14.861 28.063 25.991 1.00 87.38 82 PRO A C 1
ATOM 633 O O . PRO A 1 82 ? -14.485 27.258 25.143 1.00 87.38 82 PRO A O 1
ATOM 636 N N . ILE A 1 83 ? -14.043 28.499 26.957 1.00 87.00 83 ILE A N 1
ATOM 637 C CA . ILE A 1 83 ? -12.634 28.096 27.090 1.00 87.00 83 ILE A CA 1
ATOM 638 C C . ILE A 1 83 ? -12.491 26.922 28.075 1.00 87.00 83 ILE A C 1
ATOM 640 O O . ILE A 1 83 ? -11.917 25.882 27.740 1.00 87.00 83 ILE A O 1
ATOM 644 N N . CYS A 1 84 ? -13.022 27.049 29.297 1.00 88.88 84 CYS A N 1
ATOM 645 C CA . CYS A 1 84 ? -12.857 26.033 30.346 1.00 88.88 84 CYS A CA 1
ATOM 646 C C . CYS A 1 84 ? -14.104 25.176 30.631 1.00 88.88 84 CYS A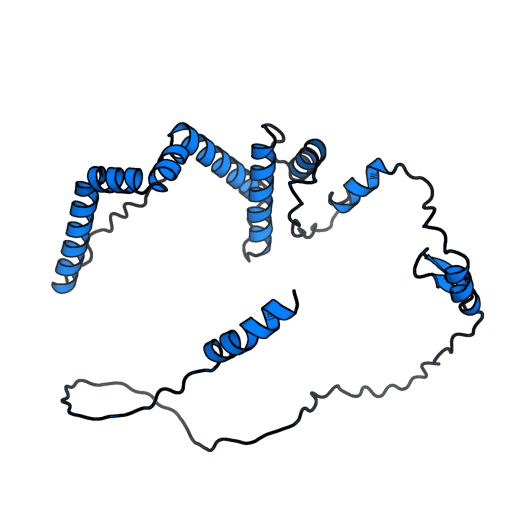 C 1
ATOM 648 O O . CYS A 1 84 ? -14.002 24.205 31.379 1.00 88.88 84 CYS A O 1
ATOM 650 N N . GLY A 1 85 ? -15.272 25.509 30.072 1.00 86.62 85 GLY A N 1
ATOM 651 C CA . GLY A 1 85 ? -16.535 24.809 30.333 1.00 86.62 85 GLY A CA 1
ATOM 652 C C . GLY A 1 85 ? -17.120 25.023 31.736 1.00 86.62 85 GLY A C 1
ATOM 653 O O . GLY A 1 85 ? -18.118 24.390 32.077 1.00 86.62 85 GLY A O 1
ATOM 654 N N . LEU A 1 86 ? -16.522 25.891 32.561 1.00 87.44 86 LEU A N 1
ATOM 655 C CA . LEU A 1 86 ? -17.061 26.260 33.870 1.00 87.44 86 LEU A CA 1
ATOM 656 C C . LEU A 1 86 ? -18.364 27.045 33.682 1.00 87.44 86 LEU A C 1
ATOM 658 O O . LEU A 1 86 ? -18.378 28.027 32.941 1.00 87.44 86 LEU A O 1
ATOM 662 N N . LYS A 1 87 ? -19.440 26.618 34.349 1.00 92.12 87 LYS A N 1
ATOM 663 C CA . LYS A 1 87 ? -20.678 27.400 34.441 1.00 92.12 87 LYS A CA 1
ATOM 664 C C . LYS A 1 87 ? -20.444 28.629 35.312 1.00 92.12 87 LYS A C 1
ATOM 666 O O . LYS A 1 87 ? -19.886 28.501 36.401 1.00 92.12 87 LYS A O 1
ATOM 671 N N . LEU A 1 88 ? -20.841 29.787 34.805 1.00 87.94 88 LEU A N 1
ATOM 672 C CA . LEU A 1 88 ? -20.731 31.094 35.444 1.00 87.94 88 LEU A CA 1
ATOM 673 C C . LEU A 1 88 ? -21.953 31.924 35.038 1.00 87.94 88 LEU A C 1
ATOM 675 O O . LEU A 1 88 ? -22.478 31.723 33.944 1.00 87.94 88 LEU A O 1
ATOM 679 N N . GLU A 1 89 ? -22.359 32.880 35.869 1.00 91.75 89 GLU A N 1
ATOM 680 C CA . GLU A 1 89 ? -23.305 33.930 35.462 1.00 91.75 89 GLU A CA 1
ATOM 681 C C . GLU A 1 89 ? -22.791 34.620 34.186 1.00 91.75 89 GLU A C 1
ATOM 683 O O . GLU A 1 89 ? -21.586 34.881 34.068 1.00 91.75 89 GLU A O 1
ATOM 688 N N . ILE A 1 90 ? -23.676 34.921 33.232 1.00 88.44 90 ILE A N 1
ATOM 689 C CA . ILE A 1 90 ? -23.313 35.506 31.929 1.00 88.44 90 ILE A CA 1
ATOM 690 C C . ILE A 1 90 ? -22.465 36.777 32.104 1.00 88.44 90 ILE A C 1
ATOM 692 O O . ILE A 1 90 ? -21.421 36.906 31.457 1.00 88.44 90 ILE A O 1
ATOM 696 N N . ALA A 1 91 ? -22.825 37.655 33.048 1.00 90.88 91 ALA A N 1
ATOM 697 C CA . ALA A 1 91 ? -22.057 38.859 33.381 1.00 90.88 91 ALA A CA 1
ATOM 698 C C . ALA A 1 91 ? -20.629 38.582 33.905 1.00 90.88 91 ALA A C 1
ATOM 700 O O . ALA A 1 91 ? -19.725 39.405 33.740 1.00 90.88 91 ALA A O 1
ATOM 701 N N . ALA A 1 92 ? -20.382 37.419 34.516 1.00 90.06 92 ALA A N 1
ATOM 702 C CA . ALA A 1 92 ? -19.080 37.050 35.071 1.00 90.06 92 ALA A CA 1
ATOM 703 C C . ALA A 1 92 ? -18.121 36.430 34.033 1.00 90.06 92 ALA A C 1
ATOM 705 O O . ALA A 1 92 ? -16.906 36.395 34.270 1.00 90.06 92 ALA A O 1
ATOM 706 N N . ILE A 1 93 ? -18.630 35.961 32.884 1.00 91.00 93 ILE A N 1
ATOM 707 C CA . ILE A 1 93 ? -17.833 35.291 31.840 1.00 91.00 93 ILE A CA 1
ATOM 708 C C . ILE A 1 93 ? -16.746 36.202 31.234 1.00 91.00 93 ILE A C 1
ATOM 710 O O . ILE A 1 93 ? -15.602 35.742 31.168 1.00 91.00 93 ILE A O 1
ATOM 714 N N . PRO A 1 94 ? -17.006 37.470 30.842 1.00 90.25 94 PRO A N 1
ATOM 715 C CA . PRO A 1 94 ? -15.969 38.350 30.292 1.00 90.25 94 PRO A CA 1
ATOM 716 C C . PRO A 1 94 ? -14.802 38.544 31.266 1.00 90.25 94 PRO A C 1
ATOM 718 O O . PRO A 1 94 ? -13.653 38.250 30.936 1.00 90.25 94 PRO A O 1
ATOM 721 N N . GLY A 1 95 ? -15.100 38.901 32.519 1.00 93.31 95 GLY A N 1
ATOM 722 C CA . GLY A 1 95 ? -14.076 39.080 33.549 1.00 93.31 95 GLY A CA 1
ATOM 723 C C . GLY A 1 95 ? -13.330 37.786 33.903 1.00 93.31 95 GLY A C 1
ATOM 724 O O . GLY A 1 95 ? -12.164 37.831 34.288 1.00 93.31 95 GLY A O 1
ATOM 725 N N . HIS A 1 96 ? -13.966 36.617 33.775 1.00 91.69 96 HIS A N 1
ATOM 726 C CA . HIS A 1 96 ? -13.294 35.322 33.918 1.00 91.69 96 HIS A CA 1
ATOM 727 C C . HIS A 1 96 ? -12.288 35.051 32.786 1.00 91.69 96 HIS A C 1
ATOM 729 O O . HIS A 1 96 ? -11.233 34.467 33.039 1.00 91.69 96 HIS A O 1
ATOM 735 N N . ILE A 1 97 ? -12.587 35.484 31.558 1.00 91.12 97 ILE A N 1
ATOM 736 C CA . ILE A 1 97 ? -11.665 35.390 30.419 1.00 91.12 97 ILE A CA 1
ATOM 737 C C . ILE A 1 97 ? -10.483 36.349 30.624 1.00 91.12 97 ILE A C 1
ATOM 739 O O . ILE A 1 97 ? -9.333 35.912 30.561 1.00 91.12 97 ILE A O 1
ATOM 743 N N . GLU A 1 98 ? -10.755 37.616 30.951 1.00 92.00 98 GLU A N 1
ATOM 744 C CA . GLU A 1 98 ? -9.741 38.666 31.146 1.00 92.00 98 GLU A CA 1
ATOM 745 C C . GLU A 1 98 ? -8.776 38.386 32.305 1.00 92.00 98 GLU A C 1
ATOM 747 O O . GLU A 1 98 ? -7.574 38.614 32.180 1.00 92.00 98 GLU A O 1
ATOM 752 N N . ARG A 1 99 ? -9.267 37.837 33.426 1.00 86.69 99 ARG A N 1
ATOM 753 C CA . ARG A 1 99 ? -8.431 37.470 34.589 1.00 86.69 99 ARG A CA 1
ATOM 754 C C . ARG A 1 99 ? -7.577 36.212 34.373 1.00 86.69 99 ARG A C 1
ATOM 756 O O . ARG A 1 99 ? -6.910 35.768 35.306 1.00 86.69 99 ARG A O 1
ATOM 763 N N . GLY A 1 100 ? -7.586 35.643 33.168 1.00 84.81 100 GLY A N 1
ATOM 764 C CA . GLY A 1 100 ? -6.870 34.419 32.830 1.00 84.81 100 GLY A CA 1
ATOM 765 C C . GLY A 1 100 ? -7.700 33.179 33.141 1.00 84.81 100 GLY A C 1
ATOM 766 O O . GLY A 1 100 ? -7.525 32.539 34.179 1.00 84.81 100 GLY A O 1
ATOM 767 N N . CYS A 1 101 ? -8.577 32.816 32.205 1.00 85.00 101 CYS A N 1
ATOM 768 C CA . CYS A 1 101 ? -9.325 31.562 32.238 1.00 85.00 101 CYS A CA 1
ATOM 769 C C . CYS A 1 101 ? -8.367 30.361 32.430 1.00 85.00 101 CYS A C 1
ATOM 771 O O . CYS A 1 101 ? -7.526 30.109 31.559 1.00 85.00 101 CYS A O 1
ATOM 773 N N . PRO A 1 102 ? -8.445 29.607 33.545 1.00 76.81 102 PRO A N 1
ATOM 774 C CA . PRO A 1 102 ? -7.515 28.517 33.796 1.00 76.81 102 PRO A CA 1
ATOM 775 C C . PRO A 1 102 ? -7.785 27.348 32.834 1.00 76.81 102 PRO A C 1
ATOM 777 O O . PRO A 1 102 ? -8.946 26.971 32.640 1.00 76.81 102 PRO A O 1
ATOM 780 N N . PRO A 1 103 ? -6.739 26.711 32.270 1.00 60.66 103 PRO A N 1
ATOM 781 C CA . PRO A 1 103 ? -6.919 25.532 31.435 1.00 60.66 103 PRO A CA 1
ATOM 782 C C . PRO A 1 103 ? -7.603 24.426 32.241 1.00 60.66 103 PRO A C 1
ATOM 784 O O . PRO A 1 103 ? -7.335 24.246 33.433 1.00 60.66 103 PRO A O 1
ATOM 787 N N . GLN A 1 104 ? -8.491 23.689 31.572 1.00 59.12 104 GLN A N 1
ATOM 788 C CA . GLN A 1 104 ? -9.368 22.695 32.186 1.00 59.12 104 GLN A CA 1
ATOM 789 C C . GLN A 1 104 ? -8.585 21.725 33.082 1.00 59.12 104 GLN A C 1
ATOM 791 O O . GLN A 1 104 ? -7.912 20.811 32.599 1.00 59.12 104 GLN A O 1
ATOM 796 N N . LYS A 1 105 ? -8.725 21.869 34.407 1.00 49.19 105 LYS A N 1
ATOM 797 C CA . LYS A 1 105 ? -8.318 20.837 35.368 1.00 49.19 105 LYS A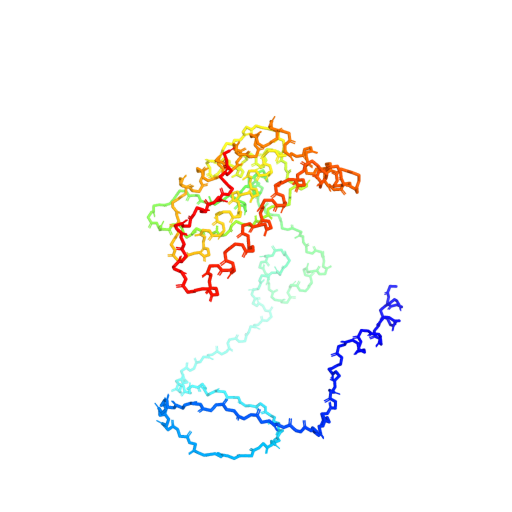 CA 1
ATOM 798 C C . LYS A 1 105 ? -9.319 19.686 35.306 1.00 49.19 105 LYS A C 1
ATOM 800 O O . LYS A 1 105 ? -10.107 19.473 36.227 1.00 49.19 105 LYS A O 1
ATOM 805 N N . ALA A 1 106 ? -9.271 18.931 34.210 1.00 50.25 106 ALA A N 1
ATOM 806 C CA . ALA A 1 106 ? -9.857 17.605 34.156 1.00 50.25 106 ALA A CA 1
ATOM 807 C C . ALA A 1 106 ? -9.351 16.821 35.376 1.00 50.25 106 ALA A C 1
ATOM 809 O O . ALA A 1 106 ? -8.140 16.759 35.615 1.00 50.25 106 ALA A O 1
ATOM 810 N N . LYS A 1 107 ? -10.268 16.256 36.174 1.00 45.38 107 LYS A N 1
ATOM 811 C CA . LYS A 1 107 ? -9.892 15.402 37.310 1.00 45.38 107 LYS A CA 1
ATOM 812 C C . LYS A 1 107 ? -8.937 14.329 36.790 1.00 45.38 107 LYS A C 1
ATOM 814 O O . LYS A 1 107 ? -9.240 13.689 35.785 1.00 45.38 107 LYS A O 1
ATOM 819 N N . ALA A 1 108 ? -7.785 14.181 37.443 1.00 44.06 108 ALA A N 1
ATOM 820 C CA . ALA A 1 108 ? -6.641 13.448 36.911 1.00 44.06 108 ALA A CA 1
ATOM 821 C C . ALA A 1 108 ? -6.911 11.937 36.760 1.00 44.06 108 ALA A C 1
ATOM 823 O O . ALA A 1 108 ? -6.526 11.127 37.599 1.00 44.06 108 ALA A O 1
ATOM 824 N N . ALA A 1 109 ? -7.543 11.555 35.652 1.00 52.19 109 ALA A N 1
ATOM 825 C CA . ALA A 1 109 ? -7.492 10.208 35.109 1.00 52.19 109 ALA A CA 1
ATOM 826 C C . ALA A 1 109 ? -6.183 10.050 34.307 1.00 52.19 109 ALA A C 1
ATOM 828 O O . ALA A 1 109 ? -5.759 10.996 33.636 1.00 52.19 109 ALA A O 1
ATOM 829 N N . PRO A 1 110 ? -5.506 8.889 34.356 1.00 46.22 110 PRO A N 1
ATOM 830 C CA . PRO A 1 110 ? -4.168 8.740 33.790 1.00 46.22 110 PRO A CA 1
ATOM 831 C C . PRO A 1 110 ? -4.152 8.953 32.267 1.00 46.22 110 PRO A C 1
ATOM 833 O O . PRO A 1 110 ? -4.666 8.139 31.492 1.00 46.22 110 PRO A O 1
ATOM 836 N N . ALA A 1 111 ? -3.475 10.027 31.842 1.00 52.62 111 ALA A N 1
ATOM 837 C CA . ALA A 1 111 ? -3.445 10.562 30.472 1.00 52.62 111 ALA A CA 1
ATOM 838 C C . ALA A 1 111 ? -2.897 9.610 29.382 1.00 52.62 111 ALA A C 1
ATOM 840 O O . ALA A 1 111 ? -2.947 9.925 28.195 1.00 52.62 111 ALA A O 1
ATOM 841 N N . LYS A 1 112 ? -2.430 8.411 29.755 1.00 52.19 112 LYS A N 1
ATOM 842 C CA . LYS A 1 112 ? -2.028 7.336 28.829 1.00 52.19 112 LYS A CA 1
ATOM 843 C C . LYS A 1 112 ? -3.217 6.604 28.177 1.00 52.19 112 LYS A C 1
ATOM 845 O O . LYS A 1 112 ? -3.004 5.696 27.377 1.00 52.19 112 LYS A O 1
ATOM 850 N N . THR A 1 113 ? -4.459 6.961 28.519 1.00 50.75 113 THR A N 1
ATOM 851 C CA . THR A 1 113 ? -5.682 6.288 28.030 1.00 50.75 113 THR A CA 1
ATOM 852 C C . THR A 1 113 ? -6.498 7.097 27.013 1.00 50.75 113 THR A C 1
ATOM 854 O O . THR A 1 113 ? -7.221 6.501 26.216 1.00 50.75 113 THR A O 1
ATOM 857 N N . THR A 1 114 ? -6.358 8.427 26.966 1.00 51.28 114 THR A N 1
ATOM 858 C CA . THR A 1 114 ? -7.184 9.295 26.101 1.00 51.28 114 THR A CA 1
ATOM 859 C C . THR A 1 114 ? -6.862 9.139 24.613 1.00 51.28 114 THR A C 1
ATOM 861 O O . THR A 1 114 ? -7.776 9.013 23.804 1.00 51.28 114 THR A O 1
ATOM 864 N N . TRP A 1 115 ? -5.577 9.046 24.254 1.00 56.31 115 TRP A N 1
ATOM 865 C CA . TRP A 1 115 ? -5.129 8.827 22.870 1.00 56.31 115 TRP A CA 1
ATOM 866 C C . TRP A 1 115 ? -5.674 7.514 22.289 1.00 56.31 115 TRP A C 1
ATOM 868 O O . TRP A 1 115 ? -6.118 7.475 21.144 1.00 56.31 115 TRP A O 1
ATOM 878 N N . LYS A 1 116 ? -5.752 6.462 23.117 1.00 53.97 116 LYS A N 1
ATOM 879 C CA . LYS A 1 116 ? -6.381 5.192 22.736 1.00 53.97 116 LYS A CA 1
ATOM 880 C C . LYS A 1 116 ? -7.888 5.326 22.517 1.00 53.97 116 LYS A C 1
ATOM 882 O O . LYS A 1 116 ? -8.399 4.690 21.616 1.00 53.97 116 LYS A O 1
ATOM 887 N N . LYS A 1 117 ? -8.610 6.166 23.265 1.00 59.12 117 LYS A N 1
ATOM 888 C CA . LYS A 1 117 ? -10.071 6.325 23.096 1.00 59.12 117 LYS A CA 1
ATOM 889 C C . LYS A 1 117 ? -10.504 7.130 21.865 1.00 59.12 117 LYS A C 1
ATOM 891 O O . LYS A 1 117 ? -11.672 7.046 21.501 1.00 59.12 117 LYS A O 1
ATOM 896 N N . LEU A 1 118 ? -9.609 7.912 21.260 1.00 57.75 118 LEU A N 1
ATOM 897 C CA . LEU A 1 118 ? -9.914 8.705 20.060 1.00 57.75 118 LEU A CA 1
ATOM 898 C C . LEU A 1 118 ? -9.566 7.981 18.751 1.00 57.75 118 LEU A C 1
ATOM 900 O O . LEU A 1 118 ? -10.139 8.312 17.719 1.00 57.75 118 LEU A O 1
ATOM 904 N N . PHE A 1 119 ? -8.677 6.984 18.800 1.00 60.06 119 PHE A N 1
ATOM 905 C CA . PHE A 1 119 ? -8.362 6.118 17.658 1.00 60.06 119 PHE A CA 1
ATOM 906 C C . PHE A 1 119 ? -8.949 4.707 17.753 1.00 60.06 119 PHE A C 1
ATOM 908 O O . PHE A 1 119 ? -9.110 4.079 16.714 1.00 60.06 119 PHE A O 1
ATOM 915 N N . SER A 1 120 ? -9.285 4.227 18.956 1.00 52.28 120 SER A N 1
ATOM 916 C CA . SER A 1 120 ? -9.815 2.879 19.164 1.00 52.28 120 SER A CA 1
ATOM 917 C C . SER A 1 120 ? -11.331 2.886 19.321 1.00 52.28 120 SER A C 1
ATOM 919 O O . SER A 1 120 ? -11.880 3.516 20.236 1.00 52.28 120 SER A O 1
ATOM 921 N N . GLY A 1 121 ? -12.011 2.182 18.415 1.00 45.44 121 GLY A N 1
ATOM 922 C CA . GLY A 1 121 ? -13.456 2.001 18.423 1.00 45.44 121 GLY A CA 1
ATOM 923 C C . GLY A 1 121 ? -13.907 1.344 19.726 1.00 45.44 121 GLY A C 1
ATOM 924 O O . GLY A 1 121 ? -13.452 0.263 20.093 1.00 45.44 121 GLY A O 1
ATOM 925 N N . THR A 1 122 ? -14.799 2.014 20.456 1.00 51.91 122 THR A N 1
ATOM 926 C CA . THR A 1 122 ? -15.246 1.571 21.786 1.00 51.91 122 THR A CA 1
ATOM 927 C C . THR A 1 122 ? -15.909 0.191 21.685 1.00 51.91 122 THR A C 1
ATOM 929 O O . THR A 1 122 ? -16.672 -0.078 20.767 1.00 51.91 122 THR A O 1
ATOM 932 N N . GLY A 1 123 ? -15.594 -0.745 22.578 1.00 44.44 123 GLY A N 1
ATOM 933 C CA . GLY A 1 123 ? -16.272 -0.823 23.872 1.00 44.44 123 GLY A CA 1
ATOM 934 C C . GLY A 1 123 ? -17.425 -1.826 23.803 1.00 44.44 123 GLY A C 1
ATOM 935 O O . GLY A 1 123 ? -18.416 -1.588 23.122 1.00 44.44 123 GLY A O 1
ATOM 936 N N . GLY A 1 124 ? -17.292 -2.957 24.500 1.00 44.91 124 GLY A N 1
ATOM 937 C CA . GLY A 1 124 ? -18.267 -4.046 24.436 1.00 44.91 124 GLY A CA 1
ATOM 938 C C . GLY A 1 124 ? -19.664 -3.625 24.904 1.00 44.91 124 GLY A C 1
ATOM 939 O O . GLY A 1 124 ? -19.868 -3.346 26.082 1.00 44.91 124 GLY A O 1
ATOM 940 N N . GLY A 1 125 ? -20.627 -3.636 23.983 1.00 39.62 125 GLY A N 1
ATOM 941 C CA . GLY A 1 125 ? -22.046 -3.405 24.244 1.00 39.62 125 GLY A CA 1
ATOM 942 C C . GLY A 1 125 ? -22.894 -4.291 23.333 1.00 39.62 125 GLY A C 1
ATOM 943 O O . GLY A 1 125 ? -22.675 -4.334 22.124 1.00 39.62 125 GLY A O 1
ATOM 944 N N . LYS A 1 126 ? -23.839 -5.040 23.914 1.00 43.81 126 LYS A N 1
ATOM 945 C CA . LYS A 1 126 ? -24.716 -5.972 23.185 1.00 43.81 126 LYS A CA 1
ATOM 946 C C . LYS A 1 126 ? -25.496 -5.271 22.063 1.00 43.81 126 LYS A C 1
ATOM 948 O O . LYS A 1 126 ? -26.128 -4.248 22.299 1.00 43.81 126 LYS A O 1
ATOM 953 N N . GLY A 1 127 ? -25.577 -5.932 20.907 1.00 46.31 127 GLY A N 1
ATOM 954 C CA . GLY A 1 127 ? -26.762 -5.857 20.047 1.00 46.31 127 GLY A CA 1
ATOM 955 C C . GLY A 1 127 ? -27.026 -4.525 19.347 1.00 46.31 127 GLY A C 1
ATOM 956 O O . GLY A 1 127 ? -28.167 -4.076 19.323 1.00 46.31 127 GLY A O 1
ATOM 957 N N . LYS A 1 128 ? -26.009 -3.924 18.726 1.00 38.34 128 LYS A N 1
ATOM 958 C CA . LYS A 1 128 ? -26.205 -2.992 17.605 1.00 38.34 128 LYS A CA 1
ATOM 959 C C . LYS A 1 128 ? -25.267 -3.400 16.478 1.00 38.34 128 LYS A C 1
ATOM 961 O O . LYS A 1 128 ? -24.117 -3.744 16.746 1.00 38.34 128 LYS A O 1
ATOM 966 N N . THR A 1 129 ? -25.747 -3.379 15.237 1.00 44.00 129 THR A N 1
ATOM 967 C CA . THR A 1 129 ? -24.881 -3.451 14.054 1.00 44.00 129 THR A CA 1
ATOM 968 C C . THR A 1 129 ? -23.919 -2.276 14.135 1.00 44.00 129 THR A C 1
ATOM 970 O O . THR A 1 129 ? -24.333 -1.133 13.951 1.00 44.00 129 THR A O 1
ATOM 973 N N . ALA A 1 130 ? -22.668 -2.544 14.512 1.00 52.88 130 ALA A N 1
ATOM 974 C CA . ALA A 1 130 ? -21.660 -1.511 14.674 1.00 52.88 130 ALA A CA 1
ATOM 975 C C . ALA A 1 130 ? -21.388 -0.900 13.299 1.00 52.88 130 ALA A C 1
ATOM 977 O O . ALA A 1 130 ? -20.716 -1.509 12.467 1.00 52.88 130 ALA A O 1
ATOM 978 N N . GLU A 1 131 ? -21.981 0.268 13.055 1.00 62.94 131 GLU A N 1
ATOM 979 C CA . GLU A 1 131 ? -21.835 0.997 11.804 1.00 62.94 131 GLU A CA 1
ATOM 980 C C . GLU A 1 131 ? -20.346 1.222 11.551 1.00 62.94 131 GLU A C 1
ATOM 982 O O . GLU A 1 131 ? -19.625 1.785 12.382 1.00 62.94 131 GLU A O 1
ATOM 987 N N . MET A 1 132 ? -19.867 0.666 10.442 1.00 73.81 132 MET A N 1
ATOM 988 C CA . MET A 1 132 ? -18.447 0.441 10.247 1.00 73.81 132 MET A CA 1
ATOM 989 C C . MET A 1 132 ? -17.798 1.753 9.799 1.00 73.81 132 MET A C 1
ATOM 991 O O . MET A 1 132 ? -17.810 2.109 8.628 1.00 73.81 132 MET A O 1
ATOM 995 N N . LYS A 1 133 ? -17.301 2.529 10.768 1.00 86.44 133 LYS A N 1
ATOM 996 C CA . LYS A 1 133 ? -16.819 3.900 10.545 1.00 86.44 133 LYS A CA 1
ATOM 997 C C . LYS A 1 133 ? -15.577 3.926 9.661 1.00 86.44 133 LYS A C 1
ATOM 999 O O . LYS A 1 133 ? -14.676 3.107 9.848 1.00 86.44 133 LYS A O 1
ATOM 1004 N N . ARG A 1 134 ? -15.512 4.912 8.758 1.00 93.12 134 ARG A N 1
ATOM 1005 C CA . ARG A 1 134 ? -14.366 5.181 7.874 1.00 93.12 134 ARG A CA 1
ATOM 1006 C C . ARG A 1 134 ? -13.088 5.406 8.686 1.00 93.12 134 ARG A C 1
ATOM 1008 O O . ARG A 1 134 ? -13.078 6.212 9.615 1.00 93.12 134 ARG A O 1
ATOM 1015 N N . ILE A 1 135 ? -12.006 4.727 8.311 1.00 93.38 135 ILE A N 1
ATOM 1016 C CA . ILE A 1 135 ? -10.691 4.897 8.935 1.00 93.38 135 ILE A CA 1
ATOM 1017 C C . ILE A 1 135 ? -10.067 6.187 8.399 1.00 93.38 135 ILE A C 1
ATOM 1019 O O . ILE A 1 135 ? -9.849 6.334 7.192 1.00 93.38 135 ILE A O 1
ATOM 1023 N N . VAL A 1 136 ? -9.753 7.119 9.297 1.00 93.19 136 VAL A N 1
ATOM 1024 C CA . VAL A 1 136 ? -8.959 8.309 8.971 1.00 93.19 136 VAL A CA 1
ATOM 1025 C C . VAL A 1 136 ? -7.494 7.892 8.848 1.00 93.19 136 VAL A C 1
ATOM 1027 O O . VAL A 1 136 ? -6.944 7.286 9.765 1.00 93.19 136 VAL A O 1
ATOM 1030 N N . LYS A 1 137 ? -6.849 8.227 7.724 1.00 92.38 137 LYS A N 1
ATOM 1031 C CA . LYS A 1 137 ? -5.420 7.955 7.500 1.00 92.38 137 LYS A CA 1
ATOM 1032 C C . LYS A 1 137 ? -4.582 8.649 8.595 1.00 92.38 137 LYS A C 1
ATOM 1034 O O . LYS A 1 137 ? -4.594 9.880 8.646 1.00 92.38 137 LYS A O 1
ATOM 1039 N N . PRO A 1 138 ? -3.844 7.909 9.444 1.00 91.44 138 PRO A N 1
ATOM 1040 C CA . PRO A 1 138 ? -2.991 8.508 10.463 1.00 91.44 138 PRO A CA 1
ATOM 1041 C C . PRO A 1 138 ? -1.772 9.180 9.822 1.00 91.44 138 PRO A C 1
ATOM 1043 O O . PRO A 1 138 ? -1.364 8.845 8.706 1.00 91.44 138 PRO A O 1
ATOM 1046 N N . ASN A 1 139 ? -1.152 10.112 10.549 1.00 95.19 139 ASN A N 1
ATOM 1047 C CA . ASN A 1 139 ? 0.125 10.675 10.126 1.00 95.19 139 ASN A CA 1
ATOM 1048 C C . ASN A 1 139 ? 1.269 9.707 10.469 1.00 95.19 139 ASN A C 1
ATOM 1050 O O . ASN A 1 139 ? 1.711 9.625 11.618 1.00 95.19 139 ASN A O 1
ATOM 1054 N N . TYR A 1 140 ? 1.746 8.988 9.452 1.00 94.12 140 TYR A N 1
ATOM 1055 C CA . TYR A 1 140 ? 2.777 7.963 9.595 1.00 94.12 140 TYR A CA 1
ATOM 1056 C C . TYR A 1 140 ? 4.116 8.491 10.121 1.00 94.12 140 TYR A C 1
ATOM 1058 O O . TYR A 1 140 ? 4.806 7.736 10.788 1.00 94.12 140 TYR A O 1
ATOM 1066 N N . SER A 1 141 ? 4.481 9.765 9.931 1.00 92.88 141 SER A N 1
ATOM 1067 C CA . SER A 1 141 ? 5.752 10.279 10.475 1.00 92.88 141 SER A CA 1
ATOM 1068 C C . SER A 1 141 ? 5.711 10.555 11.983 1.00 92.88 141 SER A C 1
ATOM 1070 O O . SER A 1 141 ? 6.754 10.540 12.631 1.00 92.88 141 SER A O 1
ATOM 1072 N N . LEU A 1 142 ? 4.521 10.786 12.549 1.00 94.06 142 LEU A N 1
ATOM 1073 C CA . LEU A 1 142 ? 4.339 11.150 13.961 1.00 94.06 142 LEU A CA 1
ATOM 1074 C C . LEU A 1 142 ? 3.904 9.973 14.843 1.00 94.06 142 LEU A C 1
ATOM 1076 O O . LEU A 1 142 ? 4.108 10.008 16.055 1.00 94.06 142 LEU A O 1
ATOM 1080 N N . ILE A 1 143 ? 3.297 8.932 14.265 1.00 94.44 143 ILE A N 1
ATOM 1081 C CA . ILE A 1 143 ? 2.825 7.773 15.031 1.00 94.44 143 ILE A CA 1
ATOM 1082 C C . ILE A 1 143 ? 3.997 6.909 15.526 1.00 94.44 143 ILE A C 1
ATOM 1084 O O . ILE A 1 143 ? 4.955 6.637 14.791 1.00 94.44 143 ILE A O 1
ATOM 1088 N N . SER A 1 144 ? 3.935 6.436 16.774 1.00 96.19 144 SER A N 1
ATOM 1089 C CA . SER A 1 144 ? 4.935 5.492 17.282 1.00 96.19 144 SER A CA 1
ATOM 1090 C C . SER A 1 144 ? 4.724 4.091 16.687 1.00 96.19 144 SER A C 1
ATOM 1092 O O . SER A 1 144 ? 3.614 3.717 16.307 1.00 96.19 144 SER A O 1
ATOM 1094 N N . ILE A 1 145 ? 5.779 3.268 16.650 1.00 95.50 145 ILE A N 1
ATOM 1095 C CA . ILE A 1 145 ? 5.663 1.860 16.218 1.00 95.50 145 ILE A CA 1
ATOM 1096 C C . ILE A 1 145 ? 4.709 1.084 17.149 1.00 95.50 145 ILE A C 1
ATOM 1098 O O . ILE A 1 145 ? 4.005 0.180 16.702 1.00 95.50 145 ILE A O 1
ATOM 1102 N N . GLY A 1 146 ? 4.653 1.450 18.435 1.00 96.31 146 GLY A N 1
ATOM 1103 C CA . GLY A 1 146 ? 3.739 0.848 19.408 1.00 96.31 146 GLY A CA 1
ATOM 1104 C C . GLY A 1 146 ? 2.271 1.146 19.100 1.00 96.31 146 GLY A C 1
ATOM 1105 O O . GLY A 1 146 ? 1.451 0.231 19.108 1.00 96.31 146 GLY A O 1
ATOM 1106 N N . ASP A 1 147 ? 1.952 2.395 18.760 1.00 95.25 147 ASP A N 1
ATOM 1107 C CA . ASP A 1 147 ? 0.586 2.804 18.412 1.00 95.25 147 ASP A CA 1
ATOM 1108 C C . ASP A 1 147 ? 0.161 2.235 17.053 1.00 95.25 147 ASP A C 1
ATOM 1110 O O . ASP A 1 147 ? -0.959 1.749 16.914 1.00 95.25 147 ASP A O 1
ATOM 1114 N N . LEU A 1 148 ? 1.074 2.185 16.076 1.00 96.75 148 LEU A N 1
ATOM 1115 C CA . LEU A 1 148 ? 0.837 1.555 14.774 1.00 96.75 148 LEU A CA 1
ATOM 1116 C C . LEU A 1 148 ? 0.555 0.046 14.900 1.00 96.75 148 LEU A C 1
ATOM 1118 O O . LEU A 1 148 ? -0.364 -0.471 14.264 1.00 96.75 148 LEU A O 1
ATOM 1122 N N . ARG A 1 149 ? 1.286 -0.664 15.774 1.00 97.00 149 ARG A N 1
ATOM 1123 C CA . ARG A 1 149 ? 0.962 -2.054 16.143 1.00 97.00 149 ARG A CA 1
ATOM 1124 C C . ARG A 1 149 ? -0.383 -2.159 16.865 1.00 97.00 149 ARG A C 1
ATOM 1126 O O . ARG A 1 149 ? -1.091 -3.137 16.652 1.00 97.00 149 ARG A O 1
ATOM 1133 N N . GLY A 1 150 ? -0.750 -1.163 17.673 1.00 96.38 150 GLY A N 1
ATOM 1134 C CA . GLY A 1 150 ? -2.074 -1.054 18.290 1.00 96.38 150 GLY A CA 1
ATOM 1135 C C . GLY A 1 150 ? -3.199 -0.992 17.254 1.00 96.38 150 GLY A C 1
ATOM 1136 O O . GLY A 1 150 ? -4.103 -1.821 17.301 1.00 96.38 150 GLY A O 1
ATOM 1137 N N . LEU A 1 151 ? -3.092 -0.086 16.276 1.00 95.31 151 LEU A N 1
ATOM 1138 C CA . LEU A 1 151 ? -4.053 0.055 15.173 1.00 95.31 151 LEU A CA 1
ATOM 1139 C C . LEU A 1 151 ? -4.189 -1.236 14.345 1.00 95.31 151 LEU A C 1
ATOM 1141 O O . LEU A 1 151 ? -5.296 -1.678 14.048 1.00 95.31 151 LEU A O 1
ATOM 1145 N N . LEU A 1 152 ? -3.069 -1.881 14.001 1.00 96.62 152 LEU A N 1
ATOM 1146 C CA . LEU A 1 152 ? -3.083 -3.173 13.303 1.00 96.62 152 LEU A CA 1
ATOM 1147 C C . LEU A 1 152 ? -3.764 -4.266 14.144 1.00 96.62 152 LEU A C 1
ATOM 1149 O O . LEU A 1 152 ? -4.600 -5.009 13.630 1.00 96.62 152 LEU A O 1
ATOM 1153 N N . SER A 1 153 ? -3.451 -4.332 15.441 1.00 96.62 153 SER A N 1
ATOM 1154 C CA . SER A 1 153 ? -4.039 -5.293 16.380 1.00 96.62 153 SER A CA 1
ATOM 1155 C C . SER A 1 153 ? -5.551 -5.114 16.539 1.00 96.62 153 SER A C 1
ATOM 1157 O O . SER A 1 153 ? -6.269 -6.107 16.611 1.00 96.62 153 SER A O 1
ATOM 1159 N N . GLU A 1 154 ? -6.047 -3.876 16.578 1.00 94.81 154 GLU A N 1
ATOM 1160 C CA . GLU A 1 154 ? -7.480 -3.564 16.668 1.00 94.81 154 GLU A CA 1
ATOM 1161 C C . GLU A 1 154 ? -8.266 -4.104 15.469 1.00 94.81 154 GLU A C 1
ATOM 1163 O O . GLU A 1 154 ? -9.330 -4.703 15.626 1.00 94.81 154 GLU A O 1
ATOM 1168 N N . HIS A 1 155 ? -7.704 -3.983 14.266 1.00 94.75 155 HIS A N 1
ATOM 1169 C CA . HIS A 1 155 ? -8.310 -4.549 13.066 1.00 94.75 155 HIS A CA 1
ATOM 1170 C C . HIS A 1 155 ? -8.006 -6.042 12.862 1.00 94.75 155 HIS A C 1
ATOM 1172 O O . HIS A 1 155 ? -8.488 -6.625 11.887 1.00 94.75 155 HIS A O 1
ATOM 1178 N N . GLY A 1 156 ? -7.277 -6.700 13.769 1.00 95.12 156 GLY A N 1
ATOM 1179 C CA . GLY A 1 156 ? -6.925 -8.121 13.668 1.00 95.12 156 GLY A CA 1
ATOM 1180 C C . GLY A 1 156 ? -5.942 -8.427 12.534 1.00 95.12 156 GLY A C 1
ATOM 1181 O O . GLY A 1 156 ? -6.078 -9.448 11.861 1.00 95.12 156 GLY A O 1
ATOM 1182 N N . LEU A 1 157 ? -4.998 -7.519 12.280 1.00 97.25 157 LEU A N 1
ATOM 1183 C CA . LEU A 1 157 ? -3.920 -7.663 11.299 1.00 97.25 157 LEU A CA 1
ATOM 1184 C C . LEU A 1 157 ? -2.604 -8.069 11.987 1.00 97.25 157 LEU A C 1
ATOM 1186 O O . LEU A 1 157 ? -2.395 -7.736 13.157 1.00 97.25 157 LEU A O 1
ATOM 1190 N N . PRO A 1 158 ? -1.674 -8.733 11.273 1.00 96.44 158 PRO A N 1
ATOM 1191 C CA . PRO A 1 158 ? -0.342 -9.017 11.797 1.00 96.44 158 PRO A CA 1
ATOM 1192 C C . PRO A 1 158 ? 0.397 -7.748 12.250 1.00 96.44 158 PRO A C 1
ATOM 1194 O O . PRO A 1 158 ? 0.409 -6.731 11.555 1.00 96.44 158 PRO A O 1
ATOM 1197 N N . THR A 1 159 ? 1.072 -7.832 13.397 1.00 96.94 159 THR A N 1
ATOM 1198 C CA . THR A 1 159 ? 1.889 -6.756 14.000 1.00 96.94 159 THR A CA 1
ATOM 1199 C C . THR A 1 159 ? 3.401 -7.003 13.865 1.00 96.94 159 THR A C 1
ATOM 1201 O O . THR A 1 159 ? 4.221 -6.282 14.445 1.00 96.94 159 THR A O 1
ATOM 1204 N N . THR A 1 160 ? 3.771 -8.019 13.082 1.00 94.81 160 THR A N 1
ATOM 1205 C CA . THR A 1 160 ? 5.141 -8.416 12.735 1.00 94.81 160 THR A CA 1
ATOM 1206 C C . THR A 1 160 ? 5.707 -7.595 11.572 1.00 94.81 160 THR A C 1
ATOM 1208 O O . THR A 1 160 ? 4.964 -7.004 10.785 1.00 94.81 160 THR A O 1
ATOM 1211 N N . GLY A 1 161 ? 7.035 -7.585 11.453 1.00 93.88 161 GLY A N 1
ATOM 1212 C CA . GLY A 1 161 ? 7.772 -6.821 10.445 1.00 93.88 161 GLY A CA 1
ATOM 1213 C C . GLY A 1 161 ? 8.436 -5.563 11.005 1.00 93.88 161 GLY A C 1
ATOM 1214 O O . GLY A 1 161 ? 8.322 -5.242 12.196 1.00 93.88 161 GLY A O 1
ATOM 1215 N N . ASP A 1 162 ? 9.162 -4.884 10.123 1.00 95.31 162 ASP A N 1
ATOM 1216 C CA . ASP A 1 162 ? 9.780 -3.586 10.367 1.00 95.31 162 ASP A CA 1
ATOM 1217 C C . ASP A 1 162 ? 8.742 -2.449 10.286 1.00 95.31 162 ASP 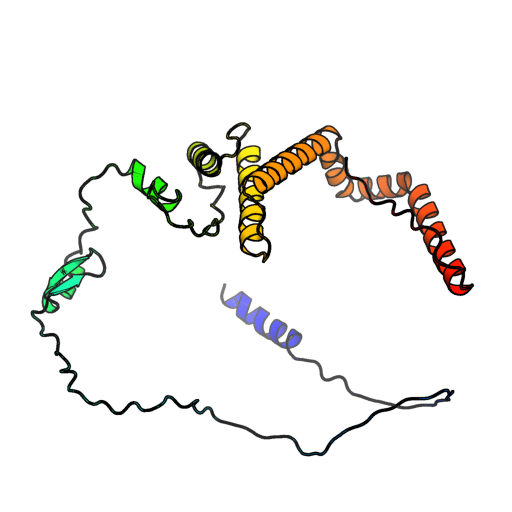A C 1
ATOM 1219 O O . ASP A 1 162 ? 7.560 -2.669 10.008 1.00 95.31 162 ASP A O 1
ATOM 1223 N N . ARG A 1 163 ? 9.178 -1.208 10.525 1.00 95.19 163 ARG A N 1
ATOM 1224 C CA . ARG A 1 163 ? 8.280 -0.050 10.510 1.00 95.19 163 ARG A CA 1
ATOM 1225 C C . ARG A 1 163 ? 7.606 0.153 9.146 1.00 95.19 163 ARG A C 1
ATOM 1227 O O . ARG A 1 163 ? 6.404 0.405 9.128 1.00 95.19 163 ARG A O 1
ATOM 1234 N N . LEU A 1 164 ? 8.332 0.009 8.036 1.00 95.38 164 LEU A N 1
ATOM 1235 C CA . LEU A 1 164 ? 7.789 0.245 6.696 1.00 95.38 164 LEU A CA 1
ATOM 1236 C C . LEU A 1 164 ? 6.739 -0.811 6.334 1.00 95.38 164 LEU A C 1
ATOM 1238 O O . LEU A 1 164 ? 5.675 -0.452 5.832 1.00 95.38 164 LEU A O 1
ATOM 1242 N N . SER A 1 165 ? 6.969 -2.085 6.678 1.00 95.50 165 SER A N 1
ATOM 1243 C CA . SER A 1 165 ? 5.960 -3.142 6.503 1.00 95.50 165 SER A CA 1
ATOM 1244 C C . SER A 1 165 ? 4.675 -2.856 7.288 1.00 95.50 165 SER A C 1
ATOM 1246 O O . SER A 1 165 ? 3.577 -3.027 6.759 1.00 95.50 165 SER A O 1
ATOM 1248 N N . LEU A 1 166 ? 4.786 -2.388 8.538 1.00 96.56 166 LEU A N 1
ATOM 1249 C CA . LEU A 1 166 ? 3.625 -2.040 9.368 1.00 96.56 166 LEU A CA 1
ATOM 1250 C C . LEU A 1 166 ? 2.847 -0.845 8.792 1.00 96.56 166 LEU A C 1
ATOM 1252 O O . LEU A 1 166 ? 1.615 -0.863 8.784 1.00 96.56 166 LEU A O 1
ATOM 1256 N N . GLU A 1 167 ? 3.550 0.177 8.296 1.00 96.81 167 GLU A N 1
ATOM 1257 C CA . GLU A 1 167 ? 2.928 1.349 7.671 1.00 96.81 167 GLU A CA 1
ATOM 1258 C C . GLU A 1 167 ? 2.227 0.972 6.362 1.00 96.81 167 GLU A C 1
ATOM 1260 O O . GLU A 1 167 ? 1.048 1.283 6.201 1.00 96.81 167 GLU A O 1
ATOM 1265 N N . ALA A 1 168 ? 2.897 0.241 5.466 1.00 96.00 168 ALA A N 1
ATOM 1266 C CA . ALA A 1 168 ? 2.326 -0.214 4.198 1.00 96.00 168 ALA A CA 1
ATOM 1267 C C . ALA A 1 168 ? 1.089 -1.108 4.407 1.00 96.00 168 ALA A C 1
ATOM 1269 O O . ALA A 1 168 ? 0.058 -0.902 3.763 1.00 96.00 168 ALA A O 1
ATOM 1270 N N . ARG A 1 169 ? 1.146 -2.045 5.365 1.00 97.25 169 ARG A N 1
ATOM 1271 C CA . ARG A 1 169 ? 0.019 -2.921 5.728 1.00 97.25 169 ARG A CA 1
ATOM 1272 C C . ARG A 1 169 ? -1.185 -2.126 6.239 1.00 97.25 169 ARG A C 1
ATOM 1274 O O . ARG A 1 169 ? -2.318 -2.415 5.857 1.00 97.25 169 ARG A O 1
ATOM 1281 N N . PHE A 1 170 ? -0.961 -1.106 7.075 1.00 97.69 170 PHE A N 1
ATOM 1282 C CA . PHE A 1 170 ? -2.052 -0.262 7.572 1.00 97.69 170 PHE A CA 1
ATOM 1283 C C . PHE A 1 170 ? -2.602 0.695 6.502 1.00 97.69 170 PHE A C 1
ATOM 1285 O O . PHE A 1 170 ? -3.810 0.940 6.462 1.00 97.69 170 PHE A O 1
ATOM 1292 N N . GLN A 1 171 ? -1.753 1.199 5.600 1.00 97.12 171 GLN A N 1
ATOM 1293 C CA . GLN A 1 171 ? -2.176 1.991 4.438 1.00 97.12 171 GLN A CA 1
ATOM 1294 C C . GLN A 1 171 ? -3.100 1.185 3.524 1.00 97.12 171 GLN A C 1
ATOM 1296 O O . GLN A 1 171 ? -4.197 1.641 3.204 1.00 97.12 171 GLN A O 1
ATOM 1301 N N . GLU A 1 172 ? -2.688 -0.026 3.150 1.00 96.94 172 GLU A N 1
ATOM 1302 C CA . GLU A 1 172 ? -3.466 -0.911 2.286 1.00 96.94 172 GLU A CA 1
ATOM 1303 C C . GLU A 1 172 ? -4.782 -1.346 2.936 1.00 96.94 172 GLU A C 1
ATOM 1305 O O . GLU A 1 172 ? -5.832 -1.290 2.293 1.00 96.94 172 GLU A O 1
ATOM 1310 N N . TRP A 1 173 ? -4.756 -1.684 4.231 1.00 97.75 173 TRP A N 1
ATOM 1311 C CA . TRP A 1 173 ? -5.978 -1.928 4.995 1.00 97.75 173 TRP A CA 1
ATOM 1312 C C . TRP A 1 173 ? -6.914 -0.719 4.980 1.00 97.75 173 TRP A C 1
ATOM 1314 O O . TRP A 1 173 ? -8.089 -0.878 4.674 1.00 97.75 173 TRP A O 1
ATOM 1324 N N . THR A 1 174 ? -6.403 0.487 5.252 1.00 97.38 174 THR A N 1
ATOM 1325 C CA . THR A 1 174 ? -7.200 1.726 5.248 1.00 97.38 174 THR A CA 1
ATOM 1326 C C . THR A 1 174 ? -7.872 1.950 3.892 1.00 97.38 174 THR A C 1
ATOM 1328 O O . THR A 1 174 ? -9.049 2.302 3.846 1.00 97.38 174 THR A O 1
ATOM 1331 N N . ILE A 1 175 ? -7.154 1.719 2.787 1.00 96.75 175 ILE A N 1
ATOM 1332 C CA . ILE A 1 175 ? -7.689 1.852 1.425 1.00 96.75 175 ILE A CA 1
ATOM 1333 C C . ILE A 1 175 ? -8.777 0.804 1.167 1.00 96.75 175 ILE A C 1
ATOM 1335 O O . ILE A 1 175 ? -9.897 1.171 0.817 1.00 96.75 175 ILE A O 1
ATOM 1339 N N . LEU A 1 176 ? -8.477 -0.484 1.374 1.00 96.88 176 LEU A N 1
ATOM 1340 C CA . LEU A 1 176 ? -9.412 -1.581 1.109 1.00 96.88 176 LEU A CA 1
ATOM 1341 C C . LEU A 1 176 ? -10.661 -1.508 1.987 1.00 96.88 176 LEU A C 1
ATOM 1343 O O . LEU A 1 176 ? -11.764 -1.714 1.493 1.00 96.88 176 LEU A O 1
ATOM 1347 N N . TYR A 1 177 ? -10.501 -1.206 3.273 1.00 97.38 177 TYR A N 1
ATOM 1348 C CA . TYR A 1 177 ? -11.601 -1.068 4.218 1.00 97.38 177 TYR A CA 1
ATOM 1349 C C . TYR A 1 177 ? -12.486 0.130 3.866 1.00 97.38 177 TYR A C 1
ATOM 1351 O O . TYR A 1 177 ? -13.699 -0.030 3.797 1.00 97.38 177 TYR A O 1
ATOM 1359 N N . ASN A 1 178 ? -11.911 1.303 3.572 1.00 96.50 178 ASN A N 1
ATOM 1360 C CA . ASN A 1 178 ? -12.707 2.478 3.207 1.00 96.50 178 ASN A CA 1
ATOM 1361 C C . ASN A 1 178 ? -13.435 2.278 1.869 1.00 96.50 178 ASN A C 1
ATOM 1363 O O . ASN A 1 178 ? -14.629 2.549 1.790 1.00 96.50 178 ASN A O 1
ATOM 1367 N N . ALA A 1 179 ? -12.772 1.704 0.859 1.00 96.31 179 ALA A N 1
ATOM 1368 C CA . ALA A 1 179 ? -13.417 1.328 -0.401 1.00 96.31 179 ALA A CA 1
ATOM 1369 C C . ALA A 1 179 ? -14.525 0.272 -0.208 1.00 96.31 179 ALA A C 1
ATOM 1371 O O . ALA A 1 179 ? -15.494 0.243 -0.963 1.00 96.31 179 ALA A O 1
ATOM 1372 N N . ASN A 1 180 ? -14.418 -0.575 0.823 1.00 96.06 180 ASN A N 1
ATOM 1373 C CA . ASN A 1 180 ? -15.457 -1.533 1.201 1.00 96.06 180 ASN A CA 1
ATOM 1374 C C . ASN A 1 180 ? -16.661 -0.889 1.914 1.00 96.06 180 ASN A C 1
ATOM 1376 O O . ASN A 1 180 ? -17.699 -1.531 2.018 1.00 96.06 180 ASN A O 1
ATOM 1380 N N . LEU A 1 181 ? -16.541 0.348 2.406 1.00 94.88 181 LEU A N 1
ATOM 1381 C CA . LEU A 1 181 ? -17.682 1.151 2.869 1.00 94.88 181 LEU A CA 1
ATOM 1382 C C . LEU A 1 181 ? -18.352 1.898 1.712 1.00 94.88 181 LEU A C 1
ATOM 1384 O O . LEU A 1 181 ? -19.554 2.127 1.745 1.00 94.88 181 LEU A O 1
ATOM 1388 N N . ASP A 1 182 ? -17.575 2.246 0.684 1.00 93.88 182 ASP A N 1
ATOM 1389 C CA . ASP A 1 182 ? -18.032 3.005 -0.485 1.00 93.88 182 ASP A CA 1
ATOM 1390 C C . ASP A 1 182 ? -18.757 2.126 -1.539 1.00 93.88 182 ASP A C 1
ATOM 1392 O O . ASP A 1 182 ? -19.182 2.628 -2.579 1.00 93.88 182 ASP A O 1
ATOM 1396 N N . THR A 1 183 ? -18.905 0.813 -1.304 1.00 93.12 183 THR A N 1
ATOM 1397 C CA . THR A 1 183 ? -19.551 -0.150 -2.222 1.00 93.12 183 THR A CA 1
ATOM 1398 C C . THR A 1 183 ? -20.940 -0.591 -1.752 1.00 93.12 183 THR A C 1
ATOM 1400 O O . THR A 1 183 ? -21.181 -0.789 -0.564 1.00 93.12 183 THR A O 1
ATOM 1403 N N . SER A 1 184 ? -21.847 -0.845 -2.704 1.00 94.19 184 SER A N 1
ATOM 1404 C CA . SER A 1 184 ? -23.166 -1.448 -2.452 1.00 94.19 184 SER A CA 1
ATOM 1405 C C . SER A 1 184 ? -23.105 -2.921 -2.024 1.00 94.19 184 SER A C 1
ATOM 1407 O O . SER A 1 184 ? -24.087 -3.452 -1.507 1.00 94.19 184 SER A O 1
ATOM 1409 N N . HIS A 1 185 ? -21.970 -3.594 -2.243 1.00 92.12 185 HIS A N 1
ATOM 1410 C CA . HIS A 1 185 ? -21.760 -5.004 -1.909 1.00 92.12 185 HIS A CA 1
ATOM 1411 C C . HIS A 1 185 ? -20.495 -5.165 -1.050 1.00 92.12 185 HIS A C 1
ATOM 1413 O O . HIS A 1 185 ? -19.462 -5.624 -1.548 1.00 92.12 185 HIS A O 1
ATOM 1419 N N . PRO A 1 186 ? -20.546 -4.772 0.238 1.00 93.12 186 PRO A N 1
ATOM 1420 C CA . PRO A 1 186 ? -19.404 -4.868 1.139 1.00 93.12 186 PRO A CA 1
ATOM 1421 C C . PRO A 1 186 ? -18.985 -6.328 1.348 1.00 93.12 186 PRO A C 1
ATOM 1423 O O . PRO A 1 186 ? -19.782 -7.185 1.733 1.00 93.12 186 PRO A O 1
ATOM 1426 N N . ALA A 1 187 ? -17.701 -6.607 1.146 1.00 94.69 187 ALA A N 1
ATOM 1427 C CA . ALA A 1 187 ? -17.093 -7.881 1.495 1.00 94.69 187 ALA A CA 1
ATOM 1428 C C . ALA A 1 187 ? -16.909 -8.007 3.018 1.00 94.69 187 ALA A C 1
ATOM 1430 O O . ALA A 1 187 ? -16.758 -7.018 3.741 1.00 94.69 187 ALA A O 1
ATOM 1431 N N . ALA A 1 188 ? -16.859 -9.248 3.506 1.00 95.12 188 ALA A N 1
ATOM 1432 C CA . ALA A 1 188 ? -16.565 -9.538 4.905 1.00 95.12 188 ALA A CA 1
ATOM 1433 C C . ALA A 1 188 ? -15.132 -9.120 5.290 1.00 95.12 188 ALA A C 1
ATOM 1435 O O . ALA A 1 188 ? -14.192 -9.259 4.503 1.00 95.12 188 ALA A O 1
ATOM 1436 N N . LEU A 1 189 ? -14.933 -8.702 6.547 1.00 94.31 189 LEU A N 1
ATOM 1437 C CA . LEU A 1 189 ? -13.618 -8.294 7.065 1.00 94.31 189 LEU A CA 1
ATOM 1438 C C . LEU A 1 189 ? -12.537 -9.381 6.923 1.00 94.31 189 LEU A C 1
ATOM 1440 O O . LEU A 1 189 ? -11.369 -9.060 6.730 1.00 94.31 189 LEU A O 1
ATOM 1444 N N . SER A 1 190 ? -12.903 -10.664 6.992 1.00 95.50 190 SER A N 1
ATOM 1445 C CA . SER A 1 190 ? -11.992 -11.788 6.727 1.00 95.50 190 SER A CA 1
ATOM 1446 C C . SER A 1 190 ? -11.451 -11.773 5.293 1.00 95.50 190 SER A C 1
ATOM 1448 O O . SER A 1 190 ? -10.247 -11.925 5.098 1.00 95.50 190 SER A O 1
ATOM 1450 N N . ALA A 1 191 ? -12.308 -11.513 4.303 1.00 96.50 191 ALA A N 1
ATOM 1451 C CA . ALA A 1 191 ? -11.913 -11.400 2.902 1.00 96.50 191 ALA A CA 1
ATOM 1452 C C . ALA A 1 191 ? -11.019 -10.171 2.656 1.00 96.50 191 ALA A C 1
ATOM 1454 O O . ALA A 1 191 ? -10.061 -10.258 1.892 1.00 96.50 191 ALA A O 1
ATOM 1455 N N . LEU A 1 192 ? -11.272 -9.047 3.338 1.00 97.19 192 LEU A N 1
ATOM 1456 C CA . LEU A 1 192 ? -10.384 -7.878 3.276 1.00 97.19 192 LEU A CA 1
ATOM 1457 C C . LEU A 1 192 ? -8.996 -8.174 3.863 1.00 97.19 192 LEU A C 1
ATOM 1459 O O . LEU A 1 192 ? -7.992 -7.818 3.251 1.00 97.19 192 LEU A O 1
ATOM 1463 N N . ARG A 1 193 ? -8.916 -8.873 5.006 1.00 97.44 193 ARG A N 1
ATOM 1464 C CA . ARG A 1 193 ? -7.627 -9.278 5.604 1.00 97.44 193 ARG A CA 1
ATOM 1465 C C . ARG A 1 193 ? -6.855 -10.227 4.689 1.00 97.44 193 ARG A C 1
ATOM 1467 O O . ARG A 1 193 ? -5.651 -10.061 4.531 1.00 97.44 193 ARG A O 1
ATOM 1474 N N . ALA A 1 194 ? -7.548 -11.172 4.047 1.00 97.56 194 ALA A N 1
ATOM 1475 C CA . ALA A 1 194 ? -6.948 -12.056 3.050 1.00 97.56 194 ALA A CA 1
ATOM 1476 C C . ALA A 1 194 ? -6.414 -11.276 1.834 1.00 97.56 194 ALA A C 1
ATOM 1478 O O . ALA A 1 194 ? -5.311 -11.555 1.376 1.00 97.56 194 ALA A O 1
ATOM 1479 N N . LYS A 1 195 ? -7.133 -10.248 1.354 1.00 97.62 195 LYS A N 1
ATOM 1480 C CA . LYS A 1 195 ? -6.644 -9.362 0.280 1.00 97.62 195 LYS A CA 1
ATOM 1481 C C . LYS A 1 195 ? -5.359 -8.620 0.670 1.00 97.62 195 LYS A C 1
ATOM 1483 O O . LYS A 1 195 ? -4.423 -8.639 -0.121 1.00 97.62 195 LYS A O 1
ATOM 1488 N N . VAL A 1 196 ? -5.282 -8.043 1.877 1.00 97.62 196 VAL A N 1
ATOM 1489 C CA . VAL A 1 196 ? -4.040 -7.413 2.388 1.00 97.62 196 VAL A CA 1
ATOM 1490 C C . VAL A 1 196 ? -2.896 -8.430 2.443 1.00 97.62 196 VAL A C 1
ATOM 1492 O O . VAL A 1 196 ? -1.813 -8.167 1.932 1.00 97.62 196 VAL A O 1
ATOM 1495 N N . ALA A 1 197 ? -3.134 -9.616 3.013 1.00 96.44 197 ALA A N 1
ATOM 1496 C CA . ALA A 1 197 ? -2.107 -10.653 3.129 1.00 96.44 197 ALA A CA 1
ATOM 1497 C C . ALA A 1 197 ? -1.591 -11.133 1.758 1.00 96.44 197 ALA A C 1
ATOM 1499 O O . ALA A 1 197 ? -0.383 -11.284 1.573 1.00 96.44 197 ALA A O 1
ATOM 1500 N N . ASN A 1 198 ? -2.485 -11.319 0.783 1.00 97.06 198 ASN A N 1
ATOM 1501 C CA . ASN A 1 198 ? -2.120 -11.709 -0.579 1.00 97.06 198 ASN A CA 1
ATOM 1502 C C . ASN A 1 198 ? -1.312 -10.614 -1.290 1.00 97.06 198 ASN A C 1
ATOM 1504 O O . ASN A 1 198 ? -0.319 -10.915 -1.950 1.00 97.06 198 ASN A O 1
ATOM 1508 N N . ALA A 1 199 ? -1.702 -9.346 -1.146 1.00 95.38 199 ALA A N 1
ATOM 1509 C CA . ALA A 1 199 ? -0.987 -8.229 -1.754 1.00 95.38 199 ALA A CA 1
ATOM 1510 C C . ALA A 1 199 ? 0.398 -8.007 -1.114 1.00 95.38 199 ALA A C 1
ATOM 1512 O O . ALA A 1 199 ? 1.371 -7.759 -1.825 1.00 95.38 199 ALA A O 1
ATOM 1513 N N . GLU A 1 200 ? 0.528 -8.192 0.204 1.00 95.06 200 GLU A N 1
ATOM 1514 C CA . GLU A 1 200 ? 1.824 -8.207 0.893 1.00 95.06 200 GLU A CA 1
ATOM 1515 C C . GLU A 1 200 ? 2.715 -9.366 0.410 1.00 95.06 200 GLU A C 1
ATOM 1517 O O . GLU A 1 200 ? 3.897 -9.157 0.127 1.00 95.06 200 GLU A O 1
ATOM 1522 N N . ALA A 1 201 ? 2.151 -10.566 0.231 1.00 94.62 201 ALA A N 1
ATOM 1523 C CA . ALA A 1 201 ? 2.872 -11.715 -0.316 1.00 94.62 201 ALA A CA 1
ATOM 1524 C C . ALA A 1 201 ? 3.304 -11.506 -1.780 1.00 94.62 201 ALA A C 1
ATOM 1526 O O . ALA A 1 201 ? 4.421 -11.880 -2.139 1.00 94.62 201 ALA A O 1
ATOM 1527 N N . THR A 1 202 ? 2.461 -10.869 -2.600 1.00 94.75 202 THR A N 1
ATOM 1528 C CA . THR A 1 202 ? 2.768 -10.528 -4.002 1.00 94.75 202 THR A CA 1
ATOM 1529 C C . THR A 1 202 ? 3.909 -9.515 -4.069 1.00 94.75 202 THR A C 1
ATOM 1531 O O . THR A 1 202 ? 4.911 -9.779 -4.722 1.00 94.75 202 THR A O 1
ATOM 1534 N N . ARG A 1 203 ? 3.848 -8.419 -3.295 1.00 91.69 203 ARG A N 1
ATOM 1535 C CA . ARG A 1 203 ? 4.953 -7.444 -3.210 1.00 91.69 203 ARG A CA 1
ATOM 1536 C C . ARG A 1 203 ? 6.260 -8.078 -2.734 1.00 91.69 203 ARG A C 1
ATOM 1538 O O . ARG A 1 203 ? 7.320 -7.770 -3.266 1.00 91.69 203 ARG A O 1
ATOM 1545 N N . ARG A 1 204 ? 6.203 -8.988 -1.753 1.00 91.38 204 ARG A N 1
ATOM 1546 C CA . ARG A 1 204 ? 7.395 -9.716 -1.292 1.00 91.38 204 ARG A CA 1
ATOM 1547 C C . ARG A 1 204 ? 7.994 -10.582 -2.406 1.00 91.38 204 ARG A C 1
ATOM 1549 O O . ARG A 1 204 ? 9.209 -10.569 -2.575 1.00 91.38 204 ARG A O 1
ATOM 1556 N N . ARG A 1 205 ? 7.151 -11.304 -3.150 1.00 93.88 205 ARG A N 1
ATOM 1557 C CA . ARG A 1 205 ? 7.545 -12.133 -4.301 1.00 93.88 205 ARG A CA 1
ATOM 1558 C C . ARG A 1 205 ? 8.143 -11.286 -5.423 1.00 93.88 205 ARG A C 1
ATOM 1560 O O . ARG A 1 205 ? 9.157 -11.672 -5.984 1.00 93.88 205 ARG A O 1
ATOM 1567 N N . ASP A 1 206 ? 7.548 -10.137 -5.718 1.00 92.56 206 ASP A N 1
ATOM 1568 C CA . ASP A 1 206 ? 8.026 -9.206 -6.742 1.00 92.56 206 ASP A CA 1
ATOM 1569 C C . ASP A 1 206 ? 9.407 -8.6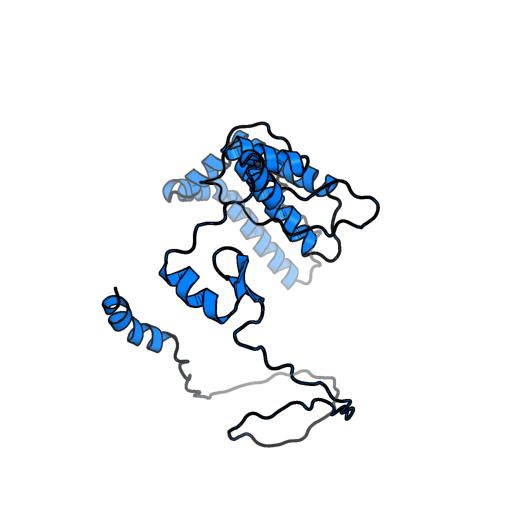42 -6.408 1.00 92.56 206 ASP A C 1
ATOM 1571 O O . ASP A 1 206 ? 10.303 -8.665 -7.253 1.00 92.56 206 ASP A O 1
ATOM 1575 N N . ARG A 1 207 ? 9.613 -8.245 -5.151 1.00 89.94 207 ARG A N 1
ATOM 1576 C CA . ARG A 1 207 ? 10.918 -7.813 -4.647 1.00 89.94 207 ARG A CA 1
ATOM 1577 C C . ARG A 1 207 ? 11.961 -8.937 -4.654 1.00 89.94 207 ARG A C 1
ATOM 1579 O O . ARG A 1 207 ? 13.115 -8.700 -4.973 1.00 89.94 207 ARG A O 1
ATOM 1586 N N . GLU A 1 208 ? 11.572 -10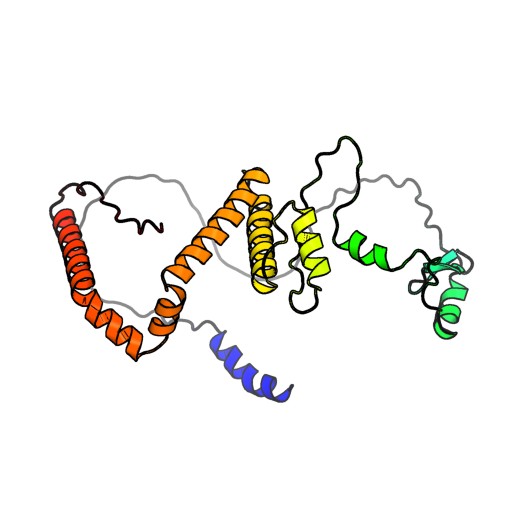.175 -4.347 1.00 92.50 208 GLU A N 1
ATOM 1587 C CA . GLU A 1 208 ? 12.463 -11.346 -4.446 1.00 92.50 208 GLU A CA 1
ATOM 1588 C C . GLU A 1 208 ? 12.798 -11.714 -5.905 1.00 92.50 208 GLU A C 1
ATOM 1590 O O . GLU A 1 208 ? 13.915 -12.138 -6.194 1.00 92.50 208 GLU A O 1
ATOM 1595 N N . LYS A 1 209 ? 11.865 -11.484 -6.839 1.00 94.31 209 LYS A N 1
ATOM 1596 C CA . LYS A 1 209 ? 12.062 -11.607 -8.296 1.00 94.31 209 LYS A CA 1
ATOM 1597 C C . LYS A 1 209 ? 12.892 -10.459 -8.903 1.00 94.31 209 LYS A C 1
ATOM 1599 O O . LYS A 1 209 ? 13.157 -10.499 -10.102 1.00 94.31 209 LYS A O 1
ATOM 1604 N N . GLY A 1 210 ? 13.287 -9.451 -8.122 1.00 92.25 210 GLY A N 1
ATOM 1605 C CA . GLY A 1 210 ? 14.047 -8.290 -8.600 1.00 92.25 210 GLY A CA 1
ATOM 1606 C C . GLY A 1 210 ? 13.225 -7.273 -9.406 1.00 92.25 210 GLY A C 1
ATOM 1607 O O . GLY A 1 210 ? 13.783 -6.538 -10.222 1.00 92.25 210 GLY A O 1
ATOM 1608 N N . ARG A 1 211 ? 11.889 -7.263 -9.256 1.00 90.81 211 ARG A N 1
ATOM 1609 C CA . ARG A 1 211 ? 11.004 -6.384 -10.047 1.00 90.81 211 ARG A CA 1
ATOM 1610 C C . ARG A 1 211 ? 11.134 -4.913 -9.660 1.00 90.81 211 ARG A C 1
ATOM 1612 O O . ARG A 1 211 ? 10.994 -4.062 -10.533 1.00 90.81 211 ARG A O 1
ATOM 1619 N N . ASP A 1 212 ? 11.433 -4.619 -8.396 1.00 89.50 212 ASP A N 1
ATOM 1620 C CA . ASP A 1 212 ? 11.688 -3.250 -7.934 1.00 89.50 212 ASP A CA 1
ATOM 1621 C C . ASP A 1 212 ? 12.955 -2.696 -8.622 1.00 89.50 212 ASP A C 1
ATOM 1623 O O . ASP A 1 212 ? 12.935 -1.608 -9.194 1.00 89.50 212 ASP A O 1
ATOM 1627 N N . GLU A 1 213 ? 14.025 -3.495 -8.683 1.00 91.56 213 GLU A N 1
ATOM 1628 C CA . GLU A 1 213 ? 15.275 -3.163 -9.372 1.00 91.56 213 GLU A CA 1
ATOM 1629 C C . GLU A 1 213 ? 15.106 -3.040 -10.899 1.00 91.56 213 GLU A C 1
ATOM 1631 O O . GLU A 1 213 ? 15.759 -2.199 -11.524 1.00 91.56 213 GLU A O 1
ATOM 1636 N N . GLU A 1 214 ? 14.228 -3.838 -11.523 1.00 88.94 214 GLU A N 1
ATOM 1637 C CA . GLU A 1 214 ? 13.880 -3.666 -12.941 1.00 88.94 214 GLU A CA 1
ATOM 1638 C C . GLU A 1 214 ? 13.140 -2.339 -13.179 1.00 88.94 214 GLU A C 1
ATOM 1640 O O . GLU A 1 214 ? 13.474 -1.611 -14.118 1.00 88.94 214 GLU A O 1
ATOM 1645 N N . VAL A 1 215 ? 12.181 -1.981 -12.317 1.00 91.69 215 VAL A N 1
ATOM 1646 C CA . VAL A 1 215 ? 11.455 -0.701 -12.391 1.00 91.69 215 VAL A CA 1
ATOM 1647 C C . VAL A 1 215 ? 12.405 0.490 -12.217 1.00 91.69 215 VAL A C 1
ATOM 1649 O O . VAL A 1 215 ? 12.356 1.428 -13.018 1.00 91.69 215 VAL A O 1
ATOM 1652 N N . ASP A 1 216 ? 13.322 0.434 -11.249 1.00 92.62 216 ASP A N 1
ATOM 1653 C CA . ASP A 1 216 ? 14.346 1.467 -11.046 1.00 92.62 216 ASP A CA 1
ATOM 1654 C C . ASP A 1 216 ? 15.306 1.569 -12.245 1.00 92.62 216 ASP A C 1
ATOM 1656 O O . ASP A 1 216 ? 15.646 2.670 -12.692 1.00 92.62 216 ASP A O 1
ATOM 1660 N N . ALA A 1 217 ? 15.703 0.441 -12.844 1.00 91.62 217 ALA A N 1
ATOM 1661 C CA . ALA A 1 217 ? 16.517 0.447 -14.058 1.00 91.62 217 ALA A CA 1
ATOM 1662 C C . ALA A 1 217 ? 15.779 1.107 -15.239 1.00 91.62 217 ALA A C 1
ATOM 1664 O O . ALA A 1 217 ? 16.380 1.897 -15.977 1.00 91.62 217 ALA A O 1
ATOM 1665 N N . LEU A 1 218 ? 14.481 0.832 -15.402 1.00 92.25 218 LEU A N 1
ATOM 1666 C CA . LEU A 1 218 ? 13.621 1.414 -16.441 1.00 92.25 218 LEU A CA 1
ATOM 1667 C C . LEU A 1 218 ? 13.381 2.921 -16.272 1.00 92.25 218 LEU A C 1
ATOM 1669 O O . LEU A 1 218 ? 13.145 3.603 -17.271 1.00 92.25 218 LEU A O 1
ATOM 1673 N N . ALA A 1 219 ? 13.493 3.461 -15.055 1.00 93.69 219 ALA A N 1
ATOM 1674 C CA . ALA A 1 219 ? 13.453 4.906 -14.822 1.00 93.69 219 ALA A CA 1
ATOM 1675 C C . ALA A 1 219 ? 14.649 5.642 -15.466 1.00 93.69 219 ALA A C 1
ATOM 1677 O O . ALA A 1 219 ? 14.567 6.836 -15.767 1.00 93.69 219 ALA A O 1
ATOM 1678 N N . SER A 1 220 ? 15.758 4.938 -15.725 1.00 94.62 220 SER A N 1
ATOM 1679 C CA . SER A 1 220 ? 16.918 5.488 -16.430 1.00 94.62 220 SER A CA 1
ATOM 1680 C C . SER A 1 220 ? 16.765 5.408 -17.956 1.00 94.62 220 SER A C 1
ATOM 1682 O O . SER A 1 220 ? 16.307 4.412 -18.519 1.00 94.62 220 SER A O 1
ATOM 1684 N N . LYS A 1 221 ? 17.237 6.439 -18.672 1.00 94.00 221 LYS A N 1
ATOM 1685 C CA . LYS A 1 221 ? 17.220 6.466 -20.149 1.00 94.00 221 LYS A CA 1
ATOM 1686 C C . LYS A 1 221 ? 18.012 5.306 -20.771 1.00 94.00 221 LYS A C 1
ATOM 1688 O O . LYS A 1 221 ? 17.646 4.818 -21.839 1.00 94.00 221 LYS A O 1
ATOM 1693 N N . GLU A 1 222 ? 19.093 4.879 -20.121 1.00 94.38 222 GLU A N 1
ATOM 1694 C CA . GLU A 1 222 ? 19.927 3.766 -20.581 1.00 94.38 222 GLU A CA 1
ATOM 1695 C C . GLU A 1 222 ? 19.256 2.409 -20.339 1.00 94.38 222 GLU A C 1
ATOM 1697 O O . GLU A 1 222 ? 19.176 1.602 -21.267 1.00 94.38 222 GLU A O 1
ATOM 1702 N N . GLY A 1 223 ? 18.707 2.176 -19.143 1.00 93.19 223 GLY A N 1
ATOM 1703 C CA . GLY A 1 223 ? 17.967 0.955 -18.825 1.00 93.19 223 GLY A CA 1
ATOM 1704 C C . GLY A 1 223 ? 16.726 0.787 -19.700 1.00 93.19 223 GLY A C 1
ATOM 1705 O O . GLY A 1 223 ? 16.525 -0.289 -20.262 1.00 93.19 223 GLY A O 1
ATOM 1706 N N . LEU A 1 224 ? 15.975 1.866 -19.952 1.00 93.62 224 LEU A N 1
ATOM 1707 C CA . LEU A 1 224 ? 14.871 1.854 -20.914 1.00 93.62 224 LEU A CA 1
ATOM 1708 C C . LEU A 1 224 ? 15.348 1.502 -22.335 1.00 93.62 224 LEU A C 1
ATOM 1710 O O . LEU A 1 224 ? 14.753 0.651 -22.995 1.00 93.62 224 LEU A O 1
ATOM 1714 N N . ALA A 1 225 ? 16.447 2.098 -22.811 1.00 93.44 225 ALA A N 1
ATOM 1715 C CA . ALA A 1 225 ? 17.005 1.779 -24.129 1.00 93.44 225 ALA A CA 1
ATOM 1716 C C . ALA A 1 225 ? 17.504 0.324 -24.227 1.00 93.44 225 ALA A C 1
ATOM 1718 O O . ALA A 1 225 ? 17.376 -0.303 -25.282 1.00 93.44 225 ALA A O 1
ATOM 1719 N N . LYS A 1 226 ? 18.048 -0.232 -23.137 1.00 93.38 226 LYS A N 1
ATOM 1720 C CA . LYS A 1 226 ? 18.453 -1.640 -23.031 1.00 93.38 226 LYS A CA 1
ATOM 1721 C C . LYS A 1 226 ? 17.237 -2.570 -23.075 1.00 93.38 226 LYS A C 1
ATOM 1723 O O . LYS A 1 226 ? 17.228 -3.486 -23.895 1.00 93.38 226 LYS A O 1
ATOM 1728 N N . HIS A 1 227 ? 16.198 -2.289 -22.290 1.00 91.56 227 HIS A N 1
ATOM 1729 C CA . HIS A 1 227 ? 14.959 -3.069 -22.270 1.00 91.56 227 HIS A CA 1
ATOM 1730 C C . HIS A 1 227 ? 14.255 -3.051 -23.638 1.00 91.56 227 HIS A C 1
ATOM 1732 O O . HIS A 1 227 ? 13.903 -4.106 -24.156 1.00 91.56 227 HIS A O 1
ATOM 1738 N N . VAL A 1 228 ? 14.156 -1.890 -24.302 1.00 91.69 228 VAL A N 1
ATOM 1739 C CA . VAL A 1 228 ? 13.607 -1.779 -25.673 1.00 91.69 228 VAL A CA 1
ATOM 1740 C C . VAL A 1 228 ? 14.397 -2.619 -26.686 1.00 91.69 228 VAL A C 1
ATOM 1742 O O . VAL A 1 228 ? 13.802 -3.210 -27.585 1.00 91.69 228 VAL A O 1
ATOM 1745 N N . ARG A 1 229 ? 15.730 -2.709 -26.556 1.00 92.00 229 ARG A N 1
ATOM 1746 C CA . ARG A 1 229 ? 16.555 -3.581 -27.414 1.00 92.00 229 ARG A CA 1
ATOM 1747 C C . ARG A 1 229 ? 16.316 -5.064 -27.125 1.00 92.00 229 ARG A C 1
ATOM 1749 O O . ARG A 1 229 ? 16.225 -5.837 -28.071 1.00 92.00 229 ARG A O 1
ATOM 1756 N N . GLN A 1 230 ? 16.215 -5.445 -25.851 1.00 92.75 230 GLN A N 1
ATOM 1757 C CA . GLN A 1 230 ? 15.993 -6.831 -25.422 1.00 92.75 230 GLN A CA 1
ATOM 1758 C C . GLN A 1 230 ? 14.597 -7.338 -25.813 1.00 92.75 230 GLN A C 1
ATOM 1760 O O . GLN A 1 230 ? 14.479 -8.424 -26.366 1.00 92.75 230 GLN A O 1
ATOM 1765 N N . GLN A 1 231 ? 13.558 -6.527 -25.607 1.00 92.12 231 GLN A N 1
ATOM 1766 C CA . GLN A 1 231 ? 12.160 -6.872 -25.890 1.00 92.12 231 GLN A CA 1
ATOM 1767 C C . GLN A 1 231 ? 11.729 -6.587 -27.340 1.00 92.12 231 GLN A C 1
ATOM 1769 O O . GLN A 1 231 ? 10.551 -6.701 -27.679 1.00 92.12 231 GLN A O 1
ATOM 1774 N N . ARG A 1 232 ? 12.659 -6.208 -28.231 1.00 92.69 232 ARG A N 1
ATOM 1775 C CA . ARG A 1 232 ? 12.332 -5.798 -29.607 1.00 92.69 232 ARG A CA 1
ATOM 1776 C C . ARG A 1 232 ? 11.530 -6.860 -30.369 1.00 92.69 232 ARG A C 1
ATOM 1778 O O . ARG A 1 232 ? 10.582 -6.503 -31.062 1.00 92.69 232 ARG A O 1
ATOM 1785 N N . SER A 1 233 ? 11.894 -8.136 -30.245 1.00 93.62 233 SER A N 1
ATOM 1786 C CA . SER A 1 233 ? 11.199 -9.245 -30.913 1.00 93.62 233 SER A CA 1
ATOM 1787 C C . SER A 1 233 ? 9.762 -9.422 -30.421 1.00 93.62 233 SER A C 1
ATOM 1789 O O . SER A 1 233 ? 8.879 -9.687 -31.232 1.00 93.62 233 SER A O 1
ATOM 1791 N N . GLU A 1 234 ? 9.505 -9.212 -29.128 1.00 92.00 234 GLU A N 1
ATOM 1792 C CA . GLU A 1 234 ? 8.153 -9.257 -28.559 1.00 92.00 234 GLU A CA 1
ATOM 1793 C C . GLU A 1 234 ? 7.297 -8.083 -29.046 1.00 92.00 234 GLU A C 1
ATOM 1795 O O . GLU A 1 234 ? 6.155 -8.280 -29.463 1.00 92.00 234 GLU A O 1
ATOM 1800 N N . PHE A 1 235 ? 7.859 -6.870 -29.105 1.00 92.88 235 PHE A N 1
ATOM 1801 C CA . PHE A 1 235 ? 7.170 -5.722 -29.704 1.00 92.88 235 PHE A CA 1
ATOM 1802 C C . PHE A 1 235 ? 6.865 -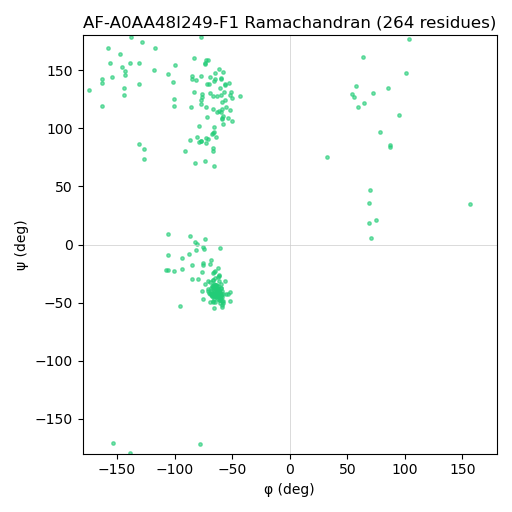5.927 -31.196 1.00 92.88 235 PHE A C 1
ATOM 1804 O O . PHE A 1 235 ? 5.800 -5.528 -31.669 1.00 92.88 235 PHE A O 1
ATOM 1811 N N . GLU A 1 236 ? 7.778 -6.549 -31.944 1.00 94.31 236 GLU A N 1
ATOM 1812 C CA . GLU A 1 236 ? 7.611 -6.834 -33.373 1.00 94.31 236 GLU A CA 1
ATOM 1813 C C . GLU A 1 236 ? 6.550 -7.933 -33.604 1.00 94.31 236 GLU A C 1
ATOM 1815 O O . GLU A 1 236 ? 5.670 -7.757 -34.450 1.00 94.31 236 GLU A O 1
ATOM 1820 N N . ARG A 1 237 ? 6.528 -8.982 -32.764 1.00 94.44 237 ARG A N 1
ATOM 1821 C CA . ARG A 1 237 ? 5.466 -10.007 -32.711 1.00 94.44 237 ARG A CA 1
ATOM 1822 C C . ARG A 1 237 ? 4.096 -9.394 -32.409 1.00 94.44 237 ARG A C 1
ATOM 1824 O O . ARG A 1 237 ? 3.165 -9.559 -33.195 1.00 94.44 237 ARG A O 1
ATOM 1831 N N . LEU A 1 238 ? 3.987 -8.617 -31.331 1.00 93.50 238 LEU A N 1
ATOM 1832 C CA . LEU A 1 238 ? 2.736 -7.972 -30.919 1.00 93.50 238 LEU A CA 1
ATOM 1833 C C . LEU A 1 238 ? 2.216 -6.990 -31.983 1.00 93.50 238 LEU A C 1
ATOM 1835 O O . LEU A 1 238 ? 1.013 -6.919 -32.241 1.00 93.50 238 LEU A O 1
ATOM 1839 N N . ARG A 1 239 ? 3.115 -6.254 -32.649 1.00 93.69 239 ARG A N 1
ATOM 1840 C CA . ARG A 1 239 ? 2.761 -5.386 -33.781 1.00 93.69 239 ARG A CA 1
ATOM 1841 C C . ARG A 1 239 ? 2.171 -6.193 -34.937 1.00 93.69 239 ARG A C 1
ATOM 1843 O O . ARG A 1 239 ? 1.167 -5.763 -35.508 1.00 93.69 239 ARG A O 1
ATOM 1850 N N . GLN A 1 240 ? 2.764 -7.339 -35.265 1.00 94.19 240 GLN A N 1
ATOM 1851 C CA . GLN A 1 240 ? 2.269 -8.214 -36.324 1.00 94.19 240 GLN A CA 1
ATOM 1852 C C . GLN A 1 240 ? 0.893 -8.798 -35.972 1.00 94.19 240 GLN A C 1
ATOM 1854 O O . GLN A 1 240 ? -0.005 -8.765 -36.810 1.00 94.19 240 GLN A O 1
ATOM 1859 N N . ASP A 1 241 ? 0.671 -9.216 -34.724 1.00 92.56 241 ASP A N 1
ATOM 1860 C CA . ASP A 1 241 ? -0.638 -9.691 -34.253 1.00 92.56 241 ASP A CA 1
ATOM 1861 C C . ASP A 1 241 ? -1.725 -8.610 -34.350 1.00 92.56 241 ASP A C 1
ATOM 1863 O O . ASP A 1 241 ? -2.842 -8.884 -34.799 1.00 92.56 241 ASP A O 1
ATOM 1867 N N . VAL A 1 242 ? -1.408 -7.355 -34.013 1.00 93.19 242 VAL A N 1
ATOM 1868 C CA . VAL A 1 242 ? -2.337 -6.222 -34.178 1.00 93.19 242 VAL A CA 1
ATOM 1869 C C . VAL A 1 242 ? -2.664 -5.961 -35.655 1.00 93.19 242 VAL A C 1
ATOM 1871 O O . VAL A 1 242 ? -3.818 -5.662 -35.976 1.00 93.19 242 VAL A O 1
ATOM 1874 N N . LEU A 1 243 ? -1.692 -6.083 -36.566 1.00 92.75 243 LEU A N 1
ATOM 1875 C CA . LEU A 1 243 ? -1.930 -5.962 -38.012 1.00 92.75 243 LEU A CA 1
ATOM 1876 C C . LEU A 1 243 ? -2.782 -7.125 -38.542 1.00 92.75 243 LEU A C 1
ATOM 1878 O O . LEU A 1 243 ? -3.756 -6.891 -39.259 1.00 92.75 243 LEU A O 1
ATOM 1882 N N . ASN A 1 244 ? -2.484 -8.356 -38.123 1.00 89.62 244 ASN A N 1
ATOM 1883 C CA . ASN A 1 244 ? -3.236 -9.554 -38.487 1.00 89.62 244 ASN A CA 1
ATOM 1884 C C . ASN A 1 244 ? -4.705 -9.455 -38.042 1.00 89.62 244 ASN A C 1
ATOM 1886 O O . ASN A 1 244 ? -5.603 -9.707 -38.845 1.00 89.62 244 ASN A O 1
ATOM 1890 N N . ARG A 1 245 ? -4.970 -9.018 -36.800 1.00 88.00 245 ARG A N 1
ATOM 1891 C CA . ARG A 1 245 ? -6.336 -8.794 -36.283 1.00 88.00 245 ARG A CA 1
ATOM 1892 C C . ARG A 1 245 ? -7.100 -7.750 -37.107 1.00 88.00 245 ARG A C 1
ATOM 1894 O O . ARG A 1 245 ? -8.252 -7.985 -37.466 1.00 88.00 245 ARG A O 1
ATOM 1901 N N . LYS A 1 246 ? -6.461 -6.633 -37.481 1.00 90.00 246 LYS A N 1
ATOM 1902 C CA . LYS A 1 246 ? -7.074 -5.622 -38.367 1.00 90.00 246 LYS A CA 1
ATOM 1903 C C . LYS A 1 246 ? -7.429 -6.203 -39.739 1.00 90.00 246 LYS A C 1
ATOM 1905 O O . LYS A 1 246 ? -8.567 -6.058 -40.172 1.00 90.00 246 LYS A O 1
ATOM 1910 N N . ALA A 1 247 ? -6.506 -6.933 -40.365 1.00 90.50 247 ALA A N 1
ATOM 1911 C CA . ALA A 1 247 ? -6.732 -7.541 -41.674 1.00 90.50 247 ALA A CA 1
ATOM 1912 C C . ALA A 1 247 ? -7.838 -8.619 -41.660 1.00 90.50 247 ALA A C 1
ATOM 1914 O O . ALA A 1 247 ? -8.595 -8.727 -42.622 1.00 90.50 247 ALA A O 1
ATOM 1915 N N . ARG A 1 248 ? -7.977 -9.403 -40.577 1.00 85.88 248 ARG A N 1
ATOM 1916 C CA . ARG A 1 248 ? -9.102 -10.350 -40.406 1.00 85.88 248 ARG A CA 1
ATOM 1917 C C . ARG A 1 248 ? -10.441 -9.624 -40.289 1.00 85.88 248 ARG A C 1
ATOM 1919 O O . ARG A 1 248 ? -11.396 -9.994 -40.969 1.00 85.88 248 ARG A O 1
ATOM 1926 N N . LYS A 1 249 ? -10.484 -8.543 -39.503 1.00 87.56 249 LYS A N 1
ATOM 1927 C CA . LYS A 1 249 ? -11.673 -7.697 -39.338 1.00 87.56 249 LYS A CA 1
ATOM 1928 C C . LYS A 1 249 ? -12.115 -7.034 -40.647 1.00 87.56 249 LYS A C 1
ATOM 1930 O O . LYS A 1 249 ? -13.309 -6.971 -40.916 1.00 87.56 249 LYS A O 1
ATOM 1935 N N . GLU A 1 250 ? -11.174 -6.586 -41.478 1.00 86.50 250 GLU A N 1
ATOM 1936 C CA . GLU A 1 250 ? -11.460 -6.035 -42.815 1.00 86.50 250 GLU A CA 1
ATOM 1937 C C . GLU A 1 250 ? -12.010 -7.086 -43.792 1.00 86.50 250 GLU A C 1
ATOM 1939 O O . GLU A 1 250 ? -12.832 -6.755 -44.644 1.00 86.50 250 GLU A O 1
ATOM 1944 N N . ARG A 1 251 ? -11.625 -8.362 -43.642 1.00 85.50 251 ARG A N 1
ATOM 1945 C CA . ARG A 1 251 ? -12.187 -9.488 -44.413 1.00 85.50 251 ARG A CA 1
ATOM 1946 C C . ARG A 1 251 ? -13.526 -10.014 -43.885 1.00 85.50 251 ARG A C 1
ATOM 1948 O O . ARG A 1 251 ? -14.102 -10.901 -44.508 1.00 85.50 251 ARG A O 1
ATOM 1955 N N . GLY A 1 252 ? -14.016 -9.507 -42.752 1.00 79.69 252 GLY A N 1
ATOM 1956 C CA . GLY A 1 252 ? -15.235 -10.011 -42.115 1.00 79.69 252 GLY A CA 1
ATOM 1957 C C . GLY A 1 252 ? -15.102 -11.421 -41.525 1.00 79.69 252 GLY A C 1
ATOM 1958 O O . GLY A 1 252 ? -16.118 -12.069 -41.282 1.00 79.69 252 GLY A O 1
ATOM 1959 N N . GLU A 1 253 ? -13.878 -11.906 -41.283 1.00 78.31 253 GLU A N 1
ATOM 1960 C CA . GLU A 1 253 ? -13.687 -13.117 -40.478 1.00 78.31 253 GLU A CA 1
ATOM 1961 C C . GLU A 1 253 ? -14.147 -12.851 -39.032 1.00 78.31 253 GLU A C 1
ATOM 1963 O O . GLU A 1 253 ? -13.892 -11.760 -38.509 1.00 78.31 253 GLU A O 1
ATOM 1968 N N . PRO A 1 254 ? -14.785 -13.825 -38.353 1.00 73.25 254 PRO A N 1
ATOM 1969 C CA . PRO A 1 254 ? -15.038 -13.711 -36.922 1.00 73.25 254 PRO A CA 1
ATOM 1970 C C . PRO A 1 254 ? -13.706 -13.568 -36.174 1.00 73.25 254 PRO A C 1
ATOM 1972 O O . PRO A 1 254 ? -12.711 -14.196 -36.552 1.00 73.25 254 PRO A O 1
ATOM 1975 N N . ASP A 1 255 ? -13.688 -12.758 -35.110 1.00 65.81 255 ASP A N 1
ATOM 1976 C CA . ASP A 1 255 ? -12.528 -12.675 -34.218 1.00 65.81 255 ASP A CA 1
ATOM 1977 C C . ASP A 1 255 ? -12.258 -14.084 -33.671 1.00 65.81 255 ASP A C 1
ATOM 1979 O O . ASP A 1 255 ? -13.066 -14.651 -32.933 1.00 65.81 255 ASP A O 1
ATOM 1983 N N . GLY A 1 256 ? -11.146 -14.675 -34.118 1.00 62.69 256 GLY A N 1
ATOM 1984 C CA . GLY A 1 256 ? -10.703 -15.985 -33.654 1.00 62.69 256 GLY A CA 1
ATOM 1985 C C . GLY A 1 256 ? -10.434 -15.948 -32.156 1.00 62.69 256 GLY A C 1
ATOM 1986 O O . GLY A 1 256 ? -10.073 -14.892 -31.634 1.00 62.69 256 GLY A O 1
ATOM 1987 N N . ASP A 1 257 ? -10.622 -17.101 -31.509 1.00 55.22 257 ASP A N 1
ATOM 1988 C CA . ASP A 1 257 ? -10.739 -17.214 -30.056 1.00 55.22 257 ASP A CA 1
ATOM 1989 C C . ASP A 1 257 ? -9.714 -16.356 -29.311 1.00 55.22 257 ASP A C 1
ATOM 1991 O O . ASP A 1 257 ? -8.513 -16.353 -29.621 1.00 55.22 257 ASP A O 1
ATOM 1995 N N . ARG A 1 258 ? -10.225 -15.546 -28.382 1.00 54.50 258 ARG A N 1
ATOM 1996 C CA . ARG A 1 258 ? -9.469 -14.450 -27.790 1.00 54.50 258 ARG A CA 1
ATOM 1997 C C . ARG A 1 258 ? -8.506 -15.057 -26.782 1.00 54.50 258 ARG A C 1
ATOM 1999 O O . ARG A 1 258 ? -8.826 -15.164 -25.603 1.00 54.50 258 ARG A O 1
ATOM 2006 N N . VAL A 1 259 ? -7.311 -15.427 -27.252 1.00 58.59 259 VAL A N 1
ATOM 2007 C CA . VAL A 1 259 ? -6.164 -15.691 -26.379 1.00 58.59 259 VAL A CA 1
ATOM 2008 C C . VAL A 1 259 ? -5.779 -14.357 -25.752 1.00 58.59 259 VAL A C 1
ATOM 2010 O O . VAL A 1 259 ? -4.889 -13.635 -26.212 1.00 58.59 259 VAL A O 1
ATOM 2013 N N . ASP A 1 260 ? -6.535 -14.004 -24.719 1.00 51.34 260 ASP A N 1
ATOM 2014 C CA . ASP A 1 260 ? -6.165 -13.007 -23.748 1.00 51.34 260 ASP A CA 1
ATOM 2015 C C . ASP A 1 260 ? -4.937 -13.556 -23.041 1.00 51.34 260 ASP A C 1
ATOM 2017 O O . ASP A 1 260 ? -5.027 -14.258 -22.038 1.00 51.34 260 ASP A O 1
ATOM 2021 N N . THR A 1 261 ? -3.765 -13.186 -23.554 1.00 49.06 261 THR A N 1
ATOM 2022 C CA . THR A 1 261 ? -2.557 -13.091 -22.741 1.00 49.06 261 THR A CA 1
ATOM 2023 C C . THR A 1 261 ? -2.770 -11.955 -21.741 1.00 49.06 261 THR A C 1
ATOM 2025 O O . THR A 1 261 ? -2.153 -10.889 -21.829 1.00 49.06 261 THR A O 1
ATOM 2028 N N . ALA A 1 262 ? -3.707 -12.168 -20.815 1.00 41.56 262 ALA A N 1
ATOM 2029 C CA . ALA A 1 262 ? -3.697 -11.502 -19.538 1.00 41.56 262 ALA A CA 1
ATOM 2030 C C . ALA A 1 262 ? -2.294 -11.714 -18.973 1.00 41.56 262 ALA A C 1
ATOM 2032 O O . ALA A 1 262 ? -1.754 -12.820 -19.012 1.00 41.56 262 ALA A O 1
ATOM 2033 N N . ILE A 1 263 ? -1.679 -10.633 -18.506 1.00 47.69 263 ILE A N 1
ATOM 2034 C CA . ILE A 1 263 ? -0.431 -10.738 -17.766 1.00 47.69 263 ILE A CA 1
ATOM 2035 C C . ILE A 1 263 ? -0.827 -11.358 -16.427 1.00 47.69 263 ILE A C 1
ATOM 2037 O O . ILE A 1 263 ? -1.249 -10.651 -15.513 1.00 47.69 263 ILE A O 1
ATOM 2041 N N . GLU A 1 264 ? -0.783 -12.688 -16.359 1.00 39.25 264 GLU A N 1
ATOM 2042 C CA . GLU A 1 264 ? -0.974 -13.440 -15.127 1.00 39.25 264 GLU A CA 1
ATOM 2043 C C . GLU A 1 264 ? 0.198 -13.102 -14.207 1.00 39.25 264 GLU A C 1
ATOM 2045 O O . GLU A 1 264 ? 1.317 -13.595 -14.349 1.00 39.25 264 GLU A O 1
ATOM 2050 N N . VAL A 1 265 ? -0.050 -12.157 -13.301 1.00 43.12 265 VAL A N 1
ATOM 2051 C CA . VAL A 1 265 ? 0.891 -11.796 -12.247 1.00 43.12 265 VAL A CA 1
ATOM 2052 C C . VAL A 1 265 ? 0.816 -12.882 -11.179 1.00 43.12 265 VAL A C 1
ATOM 2054 O O . VAL A 1 265 ? 0.019 -12.783 -10.247 1.00 43.12 265 VAL A O 1
ATOM 2057 N N . GLU A 1 266 ? 1.635 -13.923 -11.350 1.00 40.28 266 GLU A N 1
ATOM 2058 C CA . GLU A 1 266 ? 1.976 -14.877 -10.286 1.00 40.28 266 GLU A CA 1
ATOM 2059 C C . GLU A 1 266 ? 2.871 -14.241 -9.216 1.00 40.28 266 GLU A C 1
ATOM 2061 O O . GLU A 1 266 ? 4.089 -14.061 -9.451 1.00 40.28 266 GLU A O 1
#

Mean predicted aligned error: 21.47 Å